Protein AF-A0A1B2HMD3-F1 (afdb_monomer_lite)

Foldseek 3Di:
DDADPQKDKDWDWFAPDPVCRVNDIDIKIKIKHAAPAAVQAPEAAEDDPADAPPFQNHVPPPCNVVSNHHTYMTIDDPDRDHTQRLVVVVVCCVVCVVVDDDDDRDPDDDPVDDPVVSVVVCVVVLVVLLLVLLCVVLVVCVPQVQHNHSVSVVVLLVVQQVVQVVADALLDGHNVRSVLQSSLQNDPQLSVVVSNSSSCRVVVNRDSVCSVVSSVCSNDVPDDRPDDDDDPPDDPDDDDDDDDDDDDDD

InterPro domains:
  IPR029058 Alpha/Beta hydrolase fold [G3DSA:3.40.50.1820] (64-227)
  IPR029058 Alpha/Beta hydrolase fold [SSF53474] (13-197)

Sequence (250 aa):
MTPSTGVECAAAVVPVDYSNPENGNLEIALSRRKATDPARRRGVLLTNPGGSGLSAVNWFTGQTDVLRVYDVIGVDPRGVGYSYGTQLGSVYGSMFPTRLDRSVLDSALDPLKTWHEQDVDVVDAIVENLRKWTEWTAARHGTYGLGTTPAAVRGELDAIAEKLKSGPHGGYADVTSFDHATGAARYRRSWAAFARHIASIKASTSDPAEAPAVVSALRRGDIEPTSPGPSTRSSASGTGRATSTPTTTT

Secondary structure (DSSP, 8-state):
-PPPTTEEEEEEEEES-TTSTTS-EEEEEEEEE--S-GGG--EEEEE---STT---TTTTTT-TTHHHHEEEEEE--SSSSS--HHHHHHHHHHH-TTS-S----SS---TTS-HHHHHHHHHHHHHHHHHHHHHHHHTTHHHH-S-SSHHHHHHHHHHHHHHHTTS-BTTBSSHHHHHHHHHHTTSGGGHHHHHHHHHHHHTT---TTTHHHHHHHHHHS------PPP--------------------

Structure (mmCIF, N/CA/C/O backbone):
data_AF-A0A1B2HMD3-F1
#
_entry.id   AF-A0A1B2HMD3-F1
#
loop_
_atom_site.group_PDB
_atom_site.id
_atom_site.type_symbol
_atom_site.label_atom_id
_atom_site.label_alt_id
_atom_site.label_comp_id
_atom_site.label_asym_id
_atom_site.label_entity_id
_atom_site.label_seq_id
_atom_site.pdbx_PDB_ins_code
_atom_site.Cartn_x
_atom_site.Cartn_y
_atom_site.Cartn_z
_atom_site.occupancy
_atom_site.B_iso_or_equiv
_atom_site.auth_seq_id
_atom_site.auth_comp_id
_atom_site.auth_asym_id
_atom_site.auth_atom_id
_atom_site.pdbx_PDB_model_num
ATOM 1 N N . MET A 1 1 ? 21.170 -8.003 2.044 1.00 46.56 1 MET A N 1
ATOM 2 C CA . MET A 1 1 ? 20.234 -9.093 1.684 1.00 46.56 1 MET A CA 1
ATOM 3 C C . MET A 1 1 ? 20.984 -10.082 0.809 1.00 46.56 1 MET A C 1
ATOM 5 O O . MET A 1 1 ? 21.610 -9.643 -0.145 1.00 46.56 1 MET A O 1
ATOM 9 N N . THR A 1 2 ? 20.963 -11.372 1.136 1.00 52.41 2 THR A N 1
ATOM 10 C CA . THR A 1 2 ? 21.560 -12.427 0.299 1.00 52.41 2 THR A CA 1
ATOM 11 C C . THR A 1 2 ? 20.604 -12.750 -0.859 1.00 52.41 2 THR A C 1
ATOM 13 O O . THR A 1 2 ? 19.395 -12.798 -0.615 1.00 52.41 2 THR A O 1
ATOM 16 N N . PRO A 1 3 ? 21.084 -12.936 -2.102 1.00 57.94 3 PRO A N 1
ATOM 17 C CA . PRO A 1 3 ? 20.222 -13.265 -3.236 1.00 57.94 3 PRO A CA 1
ATOM 18 C C . PRO A 1 3 ? 19.474 -14.583 -3.019 1.00 57.94 3 PRO A C 1
ATOM 20 O O . PRO A 1 3 ? 20.040 -15.547 -2.502 1.00 57.94 3 PRO A O 1
ATOM 23 N N . SER A 1 4 ? 18.211 -14.634 -3.444 1.00 67.06 4 SER A N 1
ATOM 24 C CA . SER A 1 4 ? 17.436 -15.881 -3.467 1.00 67.06 4 SER A CA 1
ATOM 25 C C . SER A 1 4 ? 18.024 -16.877 -4.481 1.00 67.06 4 SER A C 1
ATOM 27 O O . SER A 1 4 ? 18.623 -16.485 -5.482 1.00 67.06 4 SER A O 1
ATOM 29 N N . THR A 1 5 ? 17.828 -18.181 -4.268 1.00 72.88 5 THR A N 1
ATOM 30 C CA . THR A 1 5 ? 18.280 -19.224 -5.206 1.00 72.88 5 THR A CA 1
ATOM 31 C C . THR A 1 5 ? 17.734 -18.984 -6.619 1.00 72.88 5 THR A C 1
ATOM 33 O O . THR A 1 5 ? 16.538 -18.757 -6.803 1.00 72.88 5 THR A O 1
ATOM 36 N N . GLY A 1 6 ? 18.607 -19.054 -7.630 1.00 77.75 6 GLY A N 1
ATOM 37 C CA . GLY A 1 6 ? 18.236 -18.821 -9.032 1.00 77.75 6 GLY A CA 1
ATOM 38 C C . GLY A 1 6 ? 18.135 -17.344 -9.435 1.00 77.75 6 GLY A C 1
ATOM 39 O O . GLY A 1 6 ? 17.608 -17.051 -10.510 1.00 77.75 6 GLY A O 1
ATOM 40 N N . VAL A 1 7 ? 18.628 -16.428 -8.594 1.00 83.44 7 VAL A N 1
ATOM 41 C CA . VAL A 1 7 ? 18.772 -15.001 -8.901 1.00 83.44 7 VAL A CA 1
ATOM 42 C C . VAL A 1 7 ? 20.244 -14.677 -9.147 1.00 83.44 7 VAL A C 1
ATOM 44 O O . VAL A 1 7 ? 21.114 -15.019 -8.350 1.00 83.44 7 VAL A O 1
ATOM 47 N N . GLU A 1 8 ? 20.516 -14.006 -10.258 1.00 87.25 8 GLU A N 1
ATOM 48 C CA . GLU A 1 8 ? 21.825 -13.446 -10.585 1.00 87.25 8 GLU A CA 1
ATOM 49 C C . GLU A 1 8 ? 21.851 -11.981 -10.146 1.00 87.25 8 GLU A C 1
ATOM 51 O O . GLU A 1 8 ? 20.914 -11.244 -10.437 1.00 87.25 8 GLU A O 1
ATOM 56 N N . CYS A 1 9 ? 22.909 -11.538 -9.470 1.00 82.44 9 CYS A N 1
ATOM 57 C CA . CYS A 1 9 ? 23.033 -10.151 -9.020 1.00 82.44 9 CYS A CA 1
ATOM 58 C C . CYS A 1 9 ? 24.202 -9.448 -9.703 1.00 82.44 9 CYS A C 1
ATOM 60 O O . CYS A 1 9 ? 25.210 -10.071 -10.033 1.00 82.44 9 CYS A O 1
ATOM 62 N N . ALA A 1 10 ? 24.056 -8.142 -9.897 1.00 82.94 10 ALA A N 1
ATOM 63 C CA . ALA A 1 10 ? 25.080 -7.262 -10.440 1.00 82.94 10 ALA A CA 1
ATOM 64 C C . ALA A 1 10 ? 24.948 -5.862 -9.826 1.00 82.94 10 ALA A C 1
ATOM 66 O O . ALA A 1 10 ? 23.945 -5.548 -9.184 1.00 82.94 10 ALA A O 1
ATOM 67 N N . ALA A 1 11 ? 25.946 -5.015 -10.057 1.00 77.75 11 ALA A N 1
ATOM 68 C CA . ALA A 1 11 ? 25.891 -3.597 -9.736 1.00 77.75 11 ALA A CA 1
ATOM 69 C C . ALA A 1 11 ? 26.209 -2.770 -10.987 1.00 77.75 11 ALA A C 1
ATOM 71 O O . ALA A 1 11 ? 27.057 -3.158 -11.793 1.00 77.75 11 ALA A O 1
ATOM 72 N N . ALA A 1 12 ? 25.527 -1.638 -11.149 1.00 80.75 12 ALA A N 1
ATOM 73 C CA . ALA A 1 12 ? 25.871 -0.624 -12.138 1.00 80.75 12 ALA A CA 1
ATOM 74 C C . ALA A 1 12 ? 26.479 0.586 -11.429 1.00 80.75 12 ALA A C 1
ATOM 76 O O . ALA A 1 12 ? 25.839 1.190 -10.570 1.00 80.75 12 ALA A O 1
ATOM 77 N N . VAL A 1 13 ? 27.704 0.943 -11.809 1.00 82.06 13 VAL A N 1
ATOM 78 C CA . VAL A 1 13 ? 28.381 2.144 -11.315 1.00 82.06 13 VAL A CA 1
ATOM 79 C C . VAL A 1 13 ? 27.890 3.341 -12.121 1.00 82.06 13 VAL A C 1
ATOM 81 O O . VAL A 1 13 ? 27.957 3.339 -13.350 1.00 82.06 13 VAL A O 1
ATOM 84 N N . VAL A 1 14 ? 27.378 4.356 -11.432 1.00 83.19 14 VAL A N 1
ATOM 85 C CA . VAL A 1 14 ? 26.834 5.573 -12.043 1.00 83.19 14 VAL A CA 1
ATOM 86 C C . VAL A 1 14 ? 27.308 6.811 -11.276 1.00 83.19 14 VAL A C 1
ATOM 88 O O . VAL A 1 14 ? 27.470 6.735 -10.057 1.00 83.19 14 VAL A O 1
ATOM 91 N N . PRO A 1 15 ? 27.491 7.965 -11.940 1.00 85.88 15 PRO A N 1
ATOM 92 C CA . PRO A 1 15 ? 27.943 9.180 -11.267 1.00 85.88 15 PRO A CA 1
ATOM 93 C C . PRO A 1 15 ? 26.884 9.690 -10.292 1.00 85.88 15 PRO A C 1
ATOM 95 O O . PRO A 1 15 ? 25.687 9.643 -10.595 1.00 85.88 15 PRO A O 1
ATOM 98 N N . VAL A 1 16 ? 27.304 10.212 -9.139 1.00 79.44 16 VAL A N 1
ATOM 99 C CA . VAL A 1 16 ? 26.397 10.839 -8.158 1.00 79.44 16 VAL A CA 1
ATOM 100 C C . VAL A 1 16 ? 25.680 12.035 -8.785 1.00 79.44 16 VAL A C 1
ATOM 102 O O . VAL A 1 16 ? 24.470 12.185 -8.614 1.00 79.44 16 VAL A O 1
ATOM 105 N N . ASP A 1 17 ? 26.404 12.815 -9.584 1.00 82.81 17 ASP A N 1
ATOM 106 C CA . ASP A 1 17 ? 25.903 13.966 -10.323 1.00 82.81 17 ASP A CA 1
ATOM 107 C C . ASP A 1 17 ? 26.212 13.797 -11.816 1.00 82.81 17 ASP A C 1
ATOM 109 O O . ASP A 1 17 ? 27.367 13.802 -12.231 1.00 82.81 17 ASP A O 1
ATOM 113 N N . TYR A 1 18 ? 25.177 13.643 -12.646 1.00 86.44 18 TYR A N 1
ATOM 114 C CA . TYR A 1 18 ? 25.362 13.506 -14.095 1.00 86.44 18 TYR A CA 1
ATOM 115 C C . TYR A 1 18 ? 25.844 14.801 -14.770 1.00 86.44 18 TYR A C 1
ATOM 117 O O . TYR A 1 18 ? 26.373 14.730 -15.877 1.00 86.44 18 TYR A O 1
ATOM 125 N N . SER A 1 19 ? 25.675 15.964 -14.132 1.00 93.44 19 SER A N 1
ATOM 126 C CA . SER A 1 19 ? 26.205 17.245 -14.618 1.00 93.44 19 SER A CA 1
ATOM 127 C C . SER A 1 19 ? 27.674 17.466 -14.240 1.00 93.44 19 SER A C 1
ATOM 129 O O . SER A 1 19 ? 28.363 18.243 -14.899 1.00 93.44 19 SER A O 1
ATOM 131 N N . ASN A 1 20 ? 28.169 16.738 -13.233 1.00 91.06 20 ASN A N 1
ATOM 132 C CA . ASN A 1 20 ? 29.565 16.728 -12.807 1.00 91.06 20 ASN A CA 1
ATOM 133 C C . ASN A 1 20 ? 30.020 15.289 -12.477 1.00 91.06 20 ASN A C 1
ATOM 135 O O . ASN A 1 20 ? 30.132 14.925 -11.303 1.00 91.06 20 ASN A O 1
ATOM 139 N N . PRO A 1 21 ? 30.266 14.447 -13.498 1.00 91.00 21 PRO A N 1
ATOM 140 C CA . PRO A 1 21 ? 30.460 13.006 -13.319 1.00 91.00 21 PRO A CA 1
ATOM 141 C C . PRO A 1 21 ? 31.740 12.631 -12.565 1.00 91.00 21 PRO A C 1
ATOM 143 O O . PRO A 1 21 ? 31.833 11.528 -12.036 1.00 91.00 21 PRO A O 1
ATOM 146 N N . GLU A 1 22 ? 32.704 13.548 -12.477 1.00 93.19 22 GLU A N 1
ATOM 147 C CA . GLU A 1 22 ? 33.930 13.366 -11.694 1.00 93.19 22 GLU A CA 1
ATOM 148 C C . GLU A 1 22 ? 33.676 13.491 -10.180 1.00 93.19 22 GLU A C 1
ATOM 150 O O . GLU A 1 22 ? 34.505 13.083 -9.367 1.00 93.19 22 GLU A O 1
ATOM 155 N N . ASN A 1 23 ? 32.515 14.019 -9.771 1.00 91.12 23 ASN A N 1
ATOM 156 C CA . ASN A 1 23 ? 32.136 14.224 -8.372 1.00 91.12 23 ASN A CA 1
ATOM 157 C C . ASN A 1 23 ? 31.607 12.941 -7.698 1.00 91.12 23 ASN A C 1
ATOM 159 O O . ASN A 1 23 ? 30.585 12.940 -7.008 1.00 91.12 23 ASN A O 1
ATOM 163 N N . GLY A 1 24 ? 32.317 11.835 -7.911 1.00 83.94 24 GLY A N 1
ATOM 164 C CA . GLY A 1 24 ? 32.064 10.550 -7.272 1.00 83.94 24 GLY A CA 1
ATOM 165 C C . GLY A 1 24 ? 31.008 9.678 -7.953 1.00 83.94 24 GLY A C 1
ATOM 166 O O . GLY A 1 24 ? 30.186 10.115 -8.758 1.00 83.94 24 GLY A O 1
ATOM 167 N N . ASN A 1 25 ? 31.028 8.400 -7.573 1.00 81.06 25 ASN A N 1
ATOM 168 C CA . ASN A 1 25 ? 30.156 7.359 -8.104 1.00 81.06 25 ASN A CA 1
ATOM 169 C C . ASN A 1 25 ? 29.327 6.706 -6.996 1.00 81.06 25 ASN A C 1
ATOM 171 O O . ASN A 1 25 ? 29.723 6.685 -5.831 1.00 81.06 25 ASN A O 1
ATOM 175 N N . LEU A 1 26 ? 28.200 6.121 -7.387 1.00 75.31 26 LEU A N 1
ATOM 176 C CA . LEU A 1 26 ? 27.403 5.220 -6.563 1.00 75.31 26 LEU A CA 1
ATOM 177 C C . LEU A 1 26 ? 27.086 3.937 -7.331 1.00 75.31 26 LEU A C 1
ATOM 179 O O . LEU A 1 26 ? 27.015 3.931 -8.562 1.00 75.31 26 LEU A O 1
ATOM 183 N N . GLU A 1 27 ? 26.879 2.853 -6.591 1.00 73.06 27 GLU A N 1
ATOM 184 C CA . GLU A 1 27 ? 26.469 1.566 -7.143 1.00 73.06 27 GLU A CA 1
ATOM 185 C C . GLU A 1 27 ? 24.954 1.394 -7.046 1.00 73.06 27 GLU A C 1
ATOM 187 O O . GLU A 1 27 ? 24.351 1.565 -5.987 1.00 73.06 27 GLU A O 1
ATOM 192 N N . ILE A 1 28 ? 24.341 1.024 -8.166 1.00 73.25 28 ILE A N 1
ATOM 193 C CA . ILE A 1 28 ? 22.939 0.627 -8.246 1.00 73.25 28 ILE A CA 1
ATOM 194 C C . ILE A 1 28 ? 22.868 -0.892 -8.292 1.00 73.25 28 ILE A C 1
ATOM 196 O O . ILE A 1 28 ? 23.374 -1.511 -9.231 1.00 73.25 28 ILE A O 1
ATOM 200 N N . ALA A 1 29 ? 22.224 -1.489 -7.291 1.00 75.75 29 ALA A N 1
ATOM 201 C CA . ALA A 1 29 ? 22.028 -2.928 -7.232 1.00 75.75 29 ALA A CA 1
ATOM 202 C C . ALA A 1 29 ? 20.994 -3.387 -8.269 1.00 75.75 29 ALA A C 1
ATOM 204 O O . ALA A 1 29 ? 19.904 -2.822 -8.403 1.00 75.75 29 ALA A O 1
ATOM 205 N N . LEU A 1 30 ? 21.349 -4.452 -8.983 1.00 78.31 30 LEU A N 1
ATOM 206 C CA . LEU A 1 30 ? 20.521 -5.129 -9.967 1.00 78.31 30 LEU A CA 1
ATOM 207 C C . LEU A 1 30 ? 20.412 -6.605 -9.612 1.00 78.31 30 LEU A C 1
ATOM 209 O O . LEU A 1 30 ? 21.367 -7.245 -9.168 1.00 78.31 30 LEU A O 1
ATOM 213 N N . SER A 1 31 ? 19.250 -7.163 -9.898 1.00 84.38 31 SER A N 1
ATOM 214 C CA . SER A 1 31 ? 18.993 -8.593 -9.804 1.00 84.38 31 SER A CA 1
ATOM 215 C C . SER A 1 31 ? 18.313 -9.070 -11.073 1.00 84.38 31 SER A C 1
ATOM 217 O O . SER A 1 31 ? 17.524 -8.339 -11.667 1.00 84.38 31 SER A O 1
ATOM 219 N N . ARG A 1 32 ? 18.601 -10.298 -11.488 1.00 87.69 32 ARG A N 1
ATOM 220 C CA . ARG A 1 32 ? 17.973 -10.961 -12.621 1.00 87.69 32 ARG A CA 1
ATOM 221 C C . ARG A 1 32 ? 17.482 -12.328 -12.209 1.00 87.69 32 ARG A C 1
ATOM 223 O O . ARG A 1 32 ? 18.258 -13.165 -11.753 1.00 87.69 32 ARG A O 1
ATOM 230 N N . ARG A 1 33 ? 16.218 -12.598 -12.506 1.00 89.06 33 ARG A N 1
ATOM 231 C CA . ARG A 1 33 ? 15.692 -13.956 -12.570 1.00 89.06 33 ARG A CA 1
ATOM 232 C C . ARG A 1 33 ? 15.401 -14.297 -14.023 1.00 89.06 33 ARG A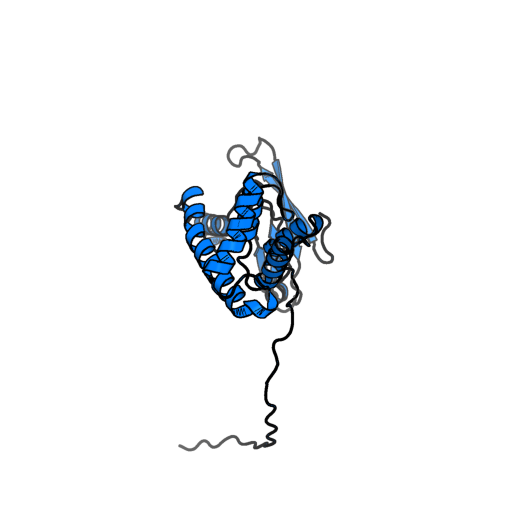 C 1
ATOM 234 O O . ARG A 1 33 ? 14.616 -13.615 -14.676 1.00 89.06 33 ARG A O 1
ATOM 241 N N . LYS A 1 34 ? 16.075 -15.325 -14.536 1.00 90.88 34 LYS A N 1
ATOM 242 C CA . LYS A 1 34 ? 15.905 -15.779 -15.922 1.00 90.88 34 LYS A CA 1
ATOM 243 C C . LYS A 1 34 ? 14.502 -16.334 -16.157 1.00 90.88 34 LYS A C 1
ATOM 245 O O . LYS A 1 34 ? 13.902 -16.900 -15.239 1.00 90.88 34 LYS A O 1
ATOM 250 N N . ALA A 1 35 ? 14.034 -16.212 -17.397 1.00 92.12 35 ALA A N 1
ATOM 251 C CA . ALA A 1 35 ? 12.795 -16.831 -17.838 1.00 92.12 35 ALA A CA 1
ATOM 252 C C . ALA A 1 35 ? 12.816 -18.345 -17.560 1.00 92.12 35 ALA A C 1
ATOM 254 O O . ALA A 1 35 ? 13.806 -19.021 -17.852 1.00 92.12 35 ALA A O 1
ATOM 255 N N . THR A 1 36 ? 11.726 -18.889 -17.018 1.00 91.31 36 THR A N 1
ATOM 256 C CA . THR A 1 36 ? 11.630 -20.327 -16.718 1.00 91.31 36 THR A CA 1
ATOM 257 C C . THR A 1 36 ? 11.360 -21.179 -17.959 1.00 91.31 36 THR A C 1
ATOM 259 O O . THR A 1 36 ? 11.609 -22.381 -17.924 1.00 91.31 36 THR A O 1
ATOM 262 N N . ASP A 1 37 ? 10.921 -20.570 -19.066 1.00 92.94 37 ASP A N 1
ATOM 263 C CA . ASP A 1 37 ? 10.801 -21.197 -20.384 1.00 92.94 37 ASP A CA 1
ATOM 264 C C . ASP A 1 37 ? 11.611 -20.408 -21.436 1.00 92.94 37 ASP A C 1
ATOM 266 O O . ASP A 1 37 ? 11.074 -19.539 -22.137 1.00 92.94 37 ASP A O 1
ATOM 270 N N . PRO A 1 38 ? 12.924 -20.691 -21.563 1.00 90.75 38 PRO A N 1
ATOM 271 C CA . PRO A 1 38 ? 13.805 -19.979 -22.485 1.00 90.75 38 PRO A CA 1
ATOM 272 C C . PRO A 1 38 ? 13.385 -20.092 -23.955 1.00 90.75 38 PRO A C 1
ATOM 274 O O . PRO A 1 38 ? 13.645 -19.175 -24.731 1.00 90.75 38 PRO A O 1
ATOM 277 N N . ALA A 1 39 ? 12.710 -21.182 -24.340 1.00 95.44 39 ALA A N 1
ATOM 278 C CA . ALA A 1 39 ? 12.256 -21.397 -25.713 1.00 95.44 39 ALA A CA 1
ATOM 279 C C . ALA A 1 39 ? 11.147 -20.415 -26.122 1.00 95.44 39 ALA A C 1
ATOM 281 O O . ALA A 1 39 ? 10.988 -20.113 -27.303 1.00 95.44 39 ALA A O 1
ATOM 282 N N . ARG A 1 40 ? 10.398 -19.879 -25.150 1.00 95.00 40 ARG A N 1
ATOM 283 C CA . ARG A 1 40 ? 9.371 -18.848 -25.364 1.00 95.00 40 ARG A CA 1
ATOM 284 C C . ARG A 1 40 ? 9.793 -17.469 -24.866 1.00 95.00 40 ARG A C 1
ATOM 286 O O . ARG A 1 40 ? 8.936 -16.598 -24.696 1.00 95.00 40 ARG A O 1
ATOM 293 N N . ARG A 1 41 ? 11.090 -17.257 -24.621 1.00 94.88 41 ARG A N 1
ATOM 294 C CA . ARG A 1 41 ? 11.603 -15.999 -24.079 1.00 94.88 41 ARG A CA 1
ATOM 295 C C . ARG A 1 41 ? 11.297 -14.832 -25.018 1.00 94.88 41 ARG A C 1
ATOM 297 O O . ARG A 1 41 ? 11.712 -14.813 -26.172 1.00 94.88 41 ARG A O 1
ATOM 304 N N . ARG A 1 42 ? 10.611 -13.826 -24.482 1.00 92.00 42 ARG A N 1
ATOM 305 C CA . ARG A 1 42 ? 10.204 -12.593 -25.165 1.00 92.00 42 ARG A CA 1
ATOM 306 C C . ARG A 1 42 ? 11.159 -11.430 -24.930 1.00 92.00 42 ARG A C 1
ATOM 308 O O . ARG A 1 42 ? 11.132 -10.478 -25.697 1.00 92.00 42 ARG A O 1
ATOM 315 N N . GLY A 1 43 ? 12.001 -11.492 -23.899 1.00 91.56 43 GLY A N 1
ATOM 316 C CA . GLY A 1 43 ? 12.993 -10.453 -23.632 1.00 91.56 43 GLY A CA 1
ATOM 317 C C . GLY A 1 43 ? 13.235 -10.223 -22.149 1.00 91.56 43 GLY A C 1
ATOM 318 O O . GLY A 1 43 ? 13.127 -11.145 -21.342 1.00 91.56 43 GLY A O 1
ATOM 319 N N . VAL A 1 44 ? 13.573 -8.980 -21.819 1.00 91.50 44 VAL A N 1
ATOM 320 C CA . VAL A 1 44 ? 13.827 -8.508 -20.456 1.00 91.50 44 VAL A CA 1
ATOM 321 C C . VAL A 1 44 ? 12.652 -7.650 -19.998 1.00 91.50 44 VAL A C 1
ATOM 323 O O . VAL A 1 44 ? 12.202 -6.790 -20.750 1.00 91.50 44 VAL A O 1
ATOM 326 N N . LEU A 1 45 ? 12.182 -7.859 -18.769 1.00 87.56 45 LEU A N 1
ATOM 327 C CA . LEU A 1 45 ? 11.227 -6.980 -18.103 1.00 87.56 45 LEU A CA 1
ATOM 328 C C . LEU A 1 45 ? 11.894 -6.333 -16.891 1.00 87.56 45 LEU A C 1
ATOM 330 O O . LEU A 1 45 ? 12.242 -7.019 -15.934 1.00 87.56 45 LEU A O 1
ATOM 334 N N . LEU A 1 46 ? 12.039 -5.011 -16.918 1.00 84.75 46 LEU A N 1
ATOM 335 C CA . LEU A 1 46 ? 12.470 -4.245 -15.754 1.00 84.75 46 LEU A CA 1
ATOM 336 C C . LEU A 1 46 ? 11.268 -3.986 -14.848 1.00 84.75 46 LEU A C 1
ATOM 338 O O . LEU A 1 46 ? 10.223 -3.532 -15.309 1.00 84.75 46 LEU A O 1
ATOM 342 N N . THR A 1 47 ? 11.425 -4.272 -13.560 1.00 78.56 47 THR A N 1
ATOM 343 C CA . THR A 1 47 ? 10.385 -4.083 -12.550 1.00 78.56 47 THR A CA 1
ATOM 344 C C . THR A 1 47 ? 10.873 -3.165 -11.441 1.00 78.56 47 THR A C 1
ATOM 346 O O . THR A 1 47 ? 12.035 -3.205 -11.031 1.00 78.56 47 THR A O 1
ATOM 349 N N . ASN A 1 48 ? 9.958 -2.335 -10.954 1.00 74.88 48 ASN A N 1
ATOM 350 C CA . ASN A 1 48 ? 10.151 -1.514 -9.775 1.00 74.88 48 ASN A CA 1
ATOM 351 C C . ASN A 1 48 ? 8.869 -1.5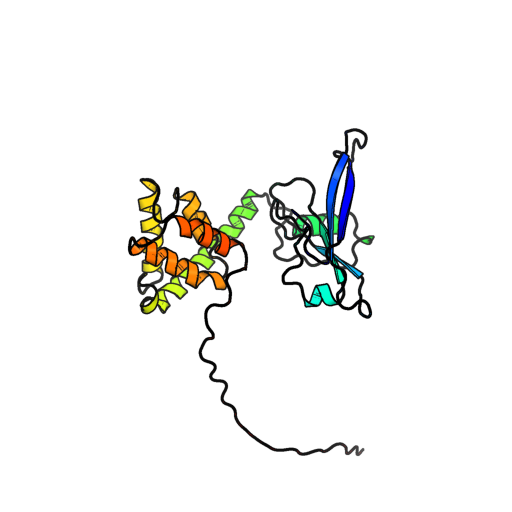96 -8.927 1.00 74.88 48 ASN A C 1
ATOM 353 O O . ASN A 1 48 ? 7.794 -1.317 -9.457 1.00 74.88 48 ASN A O 1
ATOM 357 N N . PRO A 1 49 ? 8.950 -1.995 -7.646 1.00 66.62 49 PRO A N 1
ATOM 358 C CA . PRO A 1 49 ? 7.773 -2.171 -6.793 1.00 66.62 49 PRO A CA 1
ATOM 359 C C . PRO A 1 49 ? 7.122 -0.853 -6.340 1.00 66.62 49 PRO A C 1
ATOM 361 O O . PRO A 1 49 ? 6.092 -0.888 -5.669 1.00 66.62 49 PRO A O 1
ATOM 364 N N . GLY A 1 50 ? 7.712 0.302 -6.667 1.00 63.03 50 GLY A N 1
ATOM 365 C CA . GLY A 1 50 ? 7.375 1.572 -6.031 1.00 63.03 50 GLY A CA 1
ATOM 366 C C . GLY A 1 50 ? 7.707 1.567 -4.535 1.00 63.03 50 GLY A C 1
ATOM 367 O O . GLY A 1 50 ? 8.370 0.659 -4.035 1.00 63.03 50 GLY A O 1
ATOM 368 N N . GLY A 1 51 ? 7.245 2.593 -3.815 1.00 56.62 51 GLY A N 1
ATOM 369 C CA . GLY A 1 51 ? 7.577 2.794 -2.406 1.00 56.62 51 GLY A CA 1
ATOM 370 C C . GLY A 1 51 ? 9.050 3.162 -2.201 1.00 56.62 51 GLY A C 1
ATOM 371 O O . GLY A 1 51 ? 9.950 2.721 -2.913 1.00 56.62 51 GLY A O 1
ATOM 372 N N . SER A 1 52 ? 9.341 3.984 -1.198 1.00 54.56 52 SER A N 1
ATOM 373 C CA . SER A 1 52 ? 10.730 4.301 -0.874 1.00 54.56 52 SER A CA 1
ATOM 374 C C . SER A 1 52 ? 11.406 3.183 -0.106 1.00 54.56 52 SER A C 1
ATOM 376 O O . SER A 1 52 ? 10.957 2.814 0.977 1.00 54.56 52 SER A O 1
ATOM 378 N N . GLY A 1 53 ? 12.510 2.677 -0.644 1.00 53.53 53 GLY A N 1
ATOM 379 C CA . GLY A 1 53 ? 13.337 1.683 0.038 1.00 53.53 53 GLY A CA 1
ATOM 380 C C . GLY A 1 53 ? 12.819 0.255 -0.023 1.00 53.53 53 GLY A C 1
ATOM 381 O O . GLY A 1 53 ? 13.398 -0.619 0.623 1.00 53.53 53 GLY A O 1
ATOM 382 N N . LEU A 1 54 ? 11.785 -0.015 -0.826 1.00 59.59 54 LEU A N 1
ATOM 383 C CA . LEU A 1 54 ? 11.511 -1.386 -1.230 1.00 59.59 54 LEU A CA 1
ATOM 384 C C . LEU A 1 54 ? 12.582 -1.810 -2.231 1.00 59.59 54 LEU A C 1
ATOM 386 O O . LEU A 1 54 ? 12.642 -1.309 -3.352 1.00 59.59 54 LEU A O 1
ATOM 390 N N . SER A 1 55 ? 13.440 -2.728 -1.795 1.00 63.12 55 SER A N 1
ATOM 391 C CA . SER A 1 55 ? 14.417 -3.343 -2.680 1.00 63.12 55 SER A CA 1
ATOM 392 C C . SER A 1 55 ? 13.700 -4.251 -3.675 1.00 63.12 55 SER A C 1
ATOM 394 O O . SER A 1 55 ? 12.940 -5.149 -3.299 1.00 63.12 55 SER A O 1
ATOM 396 N N . ALA A 1 56 ? 13.969 -4.030 -4.953 1.00 68.81 56 ALA A N 1
ATOM 397 C CA . ALA A 1 56 ? 13.514 -4.866 -6.044 1.00 68.81 56 ALA A CA 1
ATOM 398 C C . ALA A 1 56 ? 14.391 -6.120 -6.215 1.00 68.81 56 ALA A C 1
ATOM 400 O O . ALA A 1 56 ? 14.020 -7.008 -6.977 1.00 68.81 56 ALA A O 1
ATOM 401 N N . VAL A 1 57 ? 15.517 -6.237 -5.490 1.00 61.19 57 VAL A N 1
ATOM 402 C CA . VAL A 1 57 ? 16.523 -7.313 -5.652 1.00 61.19 57 VAL A CA 1
ATOM 403 C C . VAL A 1 57 ? 15.952 -8.728 -5.467 1.00 61.19 57 VAL A C 1
ATOM 405 O O . VAL A 1 57 ? 16.505 -9.699 -5.976 1.00 61.19 57 VAL A O 1
ATOM 408 N N . ASN A 1 58 ? 14.826 -8.860 -4.761 1.00 68.00 58 ASN A N 1
ATOM 409 C CA . ASN A 1 58 ? 14.092 -10.121 -4.611 1.00 68.00 58 ASN A CA 1
ATOM 410 C C . ASN A 1 58 ? 12.621 -10.020 -5.064 1.00 68.00 58 ASN A C 1
ATOM 412 O O . ASN A 1 58 ? 11.821 -10.906 -4.757 1.00 68.00 58 ASN A O 1
ATOM 416 N N . TRP A 1 59 ? 12.244 -8.966 -5.796 1.00 67.88 59 TRP A N 1
ATOM 417 C CA . TRP A 1 59 ? 10.863 -8.700 -6.213 1.00 67.88 59 TRP A CA 1
ATOM 418 C C . TRP A 1 59 ? 10.449 -9.538 -7.435 1.00 67.88 59 TRP A C 1
ATOM 420 O O . TRP A 1 59 ? 10.125 -9.042 -8.510 1.00 67.88 59 TRP A O 1
ATOM 430 N N . PHE A 1 60 ? 10.472 -10.856 -7.255 1.00 68.69 60 PHE A N 1
ATOM 431 C CA . PHE A 1 60 ? 10.088 -11.850 -8.262 1.00 68.69 60 PHE A CA 1
ATOM 432 C C . PHE A 1 60 ? 8.850 -12.655 -7.843 1.00 68.69 60 PHE A C 1
ATOM 434 O O . PHE A 1 60 ? 8.373 -13.513 -8.588 1.00 68.69 60 PHE A O 1
ATOM 441 N N . THR A 1 61 ? 8.351 -12.442 -6.626 1.00 58.97 61 THR A N 1
ATOM 442 C CA . THR A 1 61 ? 7.218 -13.173 -6.054 1.00 58.97 61 THR A CA 1
ATOM 443 C C . THR A 1 61 ? 5.906 -12.760 -6.731 1.00 58.97 61 THR A C 1
ATOM 445 O O . THR A 1 61 ? 5.689 -11.597 -7.054 1.00 58.97 61 THR A O 1
ATOM 448 N N . GLY A 1 62 ? 5.034 -13.734 -7.016 1.00 59.00 62 GLY A N 1
ATOM 449 C CA . GLY A 1 62 ? 3.725 -13.503 -7.651 1.00 59.00 62 GLY A CA 1
ATOM 450 C C . GLY A 1 62 ? 3.732 -13.323 -9.178 1.00 59.00 62 GLY A C 1
ATOM 451 O O . GLY A 1 62 ? 2.673 -13.366 -9.792 1.00 59.00 62 GLY A O 1
ATOM 452 N N . GLN A 1 63 ? 4.898 -13.201 -9.820 1.00 62.88 63 GLN A N 1
ATOM 453 C CA . GLN A 1 63 ? 5.024 -12.958 -11.265 1.00 62.88 63 GLN A CA 1
ATOM 454 C C . GLN A 1 63 ? 5.189 -14.249 -12.092 1.00 62.88 63 GLN A C 1
ATOM 456 O O . GLN A 1 63 ? 6.010 -14.306 -13.002 1.00 62.88 63 GLN A O 1
ATOM 461 N N . THR A 1 64 ? 4.462 -15.322 -11.780 1.00 69.69 64 THR A N 1
ATOM 462 C CA . THR A 1 64 ? 4.735 -16.665 -12.338 1.00 69.69 64 THR A CA 1
ATOM 463 C C . THR A 1 64 ? 4.598 -16.744 -13.862 1.00 69.69 64 THR A C 1
ATOM 465 O O . THR A 1 64 ? 5.462 -17.316 -14.525 1.00 69.69 64 THR A O 1
ATOM 468 N N . ASP A 1 65 ? 3.560 -16.137 -14.439 1.00 80.44 65 ASP A N 1
ATOM 469 C CA . ASP A 1 65 ? 3.358 -16.125 -15.894 1.00 80.44 65 ASP A CA 1
ATOM 470 C C . ASP A 1 65 ? 4.329 -15.191 -16.626 1.00 80.44 65 ASP A C 1
ATOM 472 O O . ASP A 1 65 ? 4.747 -15.485 -17.747 1.00 80.44 65 ASP A O 1
ATOM 476 N N . VAL A 1 66 ? 4.714 -14.085 -15.988 1.00 83.19 66 VAL A N 1
ATOM 477 C CA . VAL A 1 66 ? 5.684 -13.121 -16.521 1.00 83.19 66 VAL A CA 1
ATOM 478 C C . VAL A 1 66 ? 7.085 -13.732 -16.521 1.00 83.19 66 VAL A C 1
ATOM 480 O O . VAL A 1 66 ? 7.738 -13.764 -17.563 1.00 83.19 66 VAL A O 1
ATOM 483 N N . LEU A 1 67 ? 7.497 -14.324 -15.396 1.00 86.81 67 LEU A N 1
ATOM 484 C CA . LEU A 1 67 ? 8.746 -15.076 -15.251 1.00 86.81 67 LEU A CA 1
ATOM 485 C C . LEU A 1 67 ? 8.830 -16.280 -16.185 1.00 86.81 67 LEU A C 1
ATOM 487 O O . LEU A 1 67 ? 9.916 -16.804 -16.397 1.00 86.81 67 LEU A O 1
ATOM 491 N N . ARG A 1 68 ? 7.715 -16.745 -16.757 1.00 88.88 68 ARG A N 1
ATOM 492 C CA . ARG A 1 68 ? 7.752 -17.819 -17.750 1.00 88.88 68 ARG A CA 1
ATOM 493 C C . ARG A 1 68 ? 8.450 -17.389 -19.031 1.00 88.88 68 ARG A C 1
ATOM 495 O O . ARG A 1 68 ? 9.175 -18.185 -19.608 1.00 88.88 68 ARG A O 1
ATOM 502 N N . VAL A 1 69 ? 8.234 -16.152 -19.474 1.00 92.12 69 VAL A N 1
ATOM 503 C CA . VAL A 1 69 ? 8.663 -15.690 -20.804 1.00 92.12 69 VAL A CA 1
ATOM 504 C C . VAL A 1 69 ? 9.571 -14.461 -20.772 1.00 92.12 69 VAL A C 1
ATOM 506 O O . VAL A 1 69 ? 10.131 -14.113 -21.806 1.00 92.12 69 VAL A O 1
ATOM 509 N N . TYR A 1 70 ? 9.764 -13.813 -19.628 1.00 91.31 70 TYR A N 1
ATOM 510 C CA . TYR A 1 70 ? 10.695 -12.695 -19.482 1.00 91.31 70 TYR A CA 1
ATOM 511 C C . TYR A 1 70 ? 11.808 -13.030 -18.497 1.00 91.31 70 TYR A C 1
ATOM 513 O O . TYR A 1 70 ? 11.566 -13.647 -17.460 1.00 91.31 70 TYR A O 1
ATOM 521 N N . ASP A 1 71 ? 13.017 -12.557 -18.797 1.00 91.19 71 ASP A N 1
ATOM 522 C CA . ASP A 1 71 ? 14.010 -12.342 -17.750 1.00 91.19 71 ASP A CA 1
ATOM 523 C C . ASP A 1 71 ? 13.565 -11.116 -16.956 1.00 91.19 71 ASP A C 1
ATOM 525 O O . ASP A 1 71 ? 13.515 -10.011 -17.498 1.00 91.19 71 ASP A O 1
ATOM 529 N N . VAL A 1 72 ? 13.221 -11.299 -15.689 1.00 88.38 72 VAL A N 1
ATOM 530 C CA . VAL A 1 72 ? 12.772 -10.196 -14.840 1.00 88.38 72 VAL A CA 1
ATOM 531 C C . VAL A 1 72 ? 13.984 -9.583 -14.157 1.00 88.38 72 VAL A C 1
ATOM 533 O O . VAL A 1 72 ? 14.795 -10.297 -13.564 1.00 88.38 72 VAL A O 1
ATOM 536 N N . ILE A 1 73 ? 14.103 -8.262 -14.256 1.00 85.75 73 ILE A N 1
ATOM 537 C CA . ILE A 1 73 ? 15.142 -7.462 -13.616 1.00 85.75 73 ILE A CA 1
ATOM 538 C C . ILE A 1 73 ? 14.509 -6.635 -12.507 1.00 85.75 73 ILE A C 1
ATOM 540 O O . ILE A 1 73 ? 13.594 -5.851 -12.762 1.00 85.75 73 ILE A O 1
ATOM 544 N N . GLY A 1 74 ? 15.011 -6.792 -11.288 1.00 79.19 74 GLY A N 1
ATOM 545 C CA . GLY A 1 74 ? 14.735 -5.875 -10.188 1.00 79.19 74 GLY A CA 1
ATOM 546 C C . GLY A 1 74 ? 15.858 -4.849 -10.083 1.00 79.19 74 GLY A C 1
ATOM 547 O O . GLY A 1 74 ? 17.027 -5.240 -10.041 1.00 79.19 74 GLY A O 1
ATOM 548 N N . VAL A 1 75 ? 15.510 -3.562 -10.050 1.00 74.38 75 VAL A N 1
ATOM 549 C CA . VAL A 1 75 ? 16.460 -2.449 -9.884 1.00 74.38 75 VAL A CA 1
ATOM 550 C C . VAL A 1 75 ? 16.115 -1.661 -8.631 1.00 74.38 75 VAL A C 1
ATOM 552 O O . VAL A 1 75 ? 14.966 -1.242 -8.478 1.00 74.38 75 VAL A O 1
ATOM 555 N N . ASP A 1 76 ? 17.111 -1.415 -7.782 1.00 67.75 76 ASP A N 1
ATOM 556 C CA . ASP A 1 76 ? 16.983 -0.514 -6.635 1.00 67.75 76 ASP A CA 1
ATOM 557 C C . ASP A 1 76 ? 17.278 0.923 -7.104 1.00 67.75 76 ASP A C 1
ATOM 559 O O . ASP A 1 76 ? 18.438 1.249 -7.361 1.00 67.75 76 ASP A O 1
ATOM 563 N N . PRO A 1 77 ? 16.268 1.793 -7.298 1.00 60.59 77 PRO A N 1
ATOM 564 C CA . PRO A 1 77 ? 16.505 3.128 -7.836 1.00 60.59 77 PRO A CA 1
ATOM 565 C C . PRO A 1 77 ? 17.321 3.998 -6.865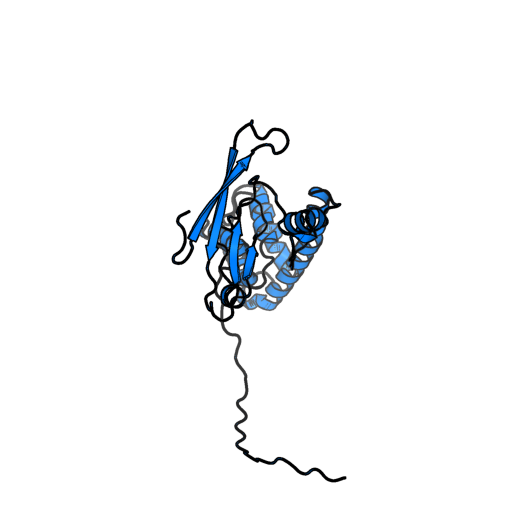 1.00 60.59 77 PRO A C 1
ATOM 567 O O . PRO A 1 77 ? 17.297 3.811 -5.647 1.00 60.59 77 PRO A O 1
ATOM 570 N N . ARG A 1 78 ? 18.034 4.986 -7.422 1.00 55.59 78 ARG A N 1
ATOM 571 C CA . ARG A 1 78 ? 18.800 5.989 -6.662 1.00 55.59 78 ARG A CA 1
ATOM 572 C C . ARG A 1 78 ? 17.878 6.778 -5.722 1.00 55.59 78 ARG A C 1
ATOM 574 O O . ARG A 1 78 ? 16.796 7.175 -6.137 1.00 55.59 78 ARG A O 1
ATOM 581 N N . GLY A 1 79 ? 18.357 7.091 -4.514 1.00 46.19 79 GLY A N 1
ATOM 582 C CA . GLY A 1 79 ? 17.647 7.965 -3.572 1.00 46.19 79 GLY A CA 1
ATOM 583 C C . GLY A 1 79 ? 16.575 7.225 -2.777 1.00 46.19 79 GLY A C 1
ATOM 584 O O . GLY A 1 79 ? 15.384 7.397 -2.997 1.00 46.19 79 GLY A O 1
ATOM 585 N N . VAL A 1 80 ? 17.012 6.400 -1.829 1.00 41.50 80 VAL A N 1
ATOM 586 C CA . VAL A 1 80 ? 16.154 5.655 -0.900 1.00 41.50 80 VAL A CA 1
ATOM 587 C C . VAL A 1 80 ? 15.329 6.644 -0.043 1.00 41.50 80 VAL A C 1
ATOM 589 O O . VAL A 1 80 ? 15.816 7.153 0.958 1.00 41.50 80 VAL A O 1
ATOM 592 N N . GLY A 1 81 ? 14.103 6.970 -0.468 1.00 32.00 81 GLY A N 1
ATOM 593 C CA . GLY A 1 81 ? 13.211 7.982 0.137 1.00 32.00 81 GLY A CA 1
ATOM 594 C C . GLY A 1 81 ? 12.099 8.377 -0.853 1.00 32.00 81 GLY A C 1
ATOM 595 O O . GLY A 1 81 ? 12.353 8.319 -2.046 1.00 32.00 81 GLY A O 1
ATOM 596 N N . TYR A 1 82 ? 10.867 8.631 -0.377 1.00 33.91 82 TYR A N 1
ATOM 597 C CA . TYR A 1 82 ? 9.572 8.640 -1.115 1.00 33.91 82 TYR A CA 1
ATOM 598 C C . TYR A 1 82 ? 9.660 8.576 -2.655 1.00 33.91 82 TYR A C 1
ATOM 600 O O . TYR A 1 82 ? 9.926 9.584 -3.301 1.00 33.91 82 TYR A O 1
ATOM 608 N N . SER A 1 83 ? 9.426 7.400 -3.262 1.00 43.12 83 SER A N 1
ATOM 609 C CA . SER A 1 83 ? 9.360 7.306 -4.726 1.00 43.12 83 SER A CA 1
ATOM 610 C C . SER A 1 83 ? 8.248 6.406 -5.259 1.00 43.12 83 SER A C 1
ATOM 612 O O . SER A 1 83 ? 7.770 5.463 -4.622 1.00 43.12 83 SER A O 1
ATOM 614 N N . TYR A 1 84 ? 7.852 6.783 -6.468 1.00 55.12 84 TYR A N 1
ATOM 615 C CA . TYR A 1 84 ? 6.635 6.498 -7.194 1.00 55.12 84 TYR A CA 1
ATOM 616 C C . TYR A 1 84 ? 7.054 5.785 -8.487 1.00 55.12 84 TYR A C 1
ATOM 618 O O . TYR A 1 84 ? 7.441 6.422 -9.465 1.00 55.12 84 TYR A O 1
ATOM 626 N N . GLY A 1 85 ? 7.071 4.446 -8.476 1.00 57.94 85 GLY A N 1
ATOM 627 C CA . GLY A 1 85 ? 7.617 3.632 -9.578 1.00 57.94 85 GLY A CA 1
ATOM 628 C C . GLY A 1 85 ? 7.001 3.955 -10.944 1.00 57.94 85 GLY A C 1
ATOM 629 O O . GLY A 1 85 ? 7.652 3.841 -11.984 1.00 57.94 85 GLY A O 1
ATOM 630 N N . THR A 1 86 ? 5.772 4.461 -10.943 1.00 54.84 86 THR A N 1
ATOM 631 C CA . THR A 1 86 ? 5.058 4.907 -12.132 1.00 54.84 86 THR A CA 1
ATOM 632 C C . THR A 1 86 ? 5.396 6.346 -12.567 1.00 54.84 86 THR A C 1
ATOM 634 O O . THR A 1 86 ? 5.311 6.610 -13.766 1.00 54.84 86 THR A O 1
ATOM 637 N N . GLN A 1 87 ? 5.950 7.219 -11.702 1.00 69.75 87 GLN A N 1
ATOM 638 C CA . GLN A 1 87 ? 6.666 8.446 -12.135 1.00 69.75 87 GLN A CA 1
ATOM 639 C C . GLN A 1 87 ? 7.926 8.080 -12.884 1.00 69.75 87 GLN A C 1
ATOM 641 O O . GLN A 1 87 ? 8.234 8.667 -13.912 1.00 69.75 87 GLN A O 1
ATOM 646 N N . LEU A 1 88 ? 8.696 7.138 -12.340 1.00 73.31 88 LEU A N 1
ATOM 647 C CA . LEU A 1 88 ? 9.972 6.773 -12.936 1.00 73.31 88 LEU A CA 1
ATOM 648 C C . LEU A 1 88 ? 9.745 6.197 -14.337 1.00 73.31 88 LEU A C 1
ATOM 650 O O . LEU A 1 88 ? 10.424 6.591 -15.285 1.00 73.31 88 LEU A O 1
ATOM 654 N N . GLY A 1 89 ? 8.729 5.341 -14.482 1.00 74.06 89 GLY A N 1
ATOM 655 C CA . GLY A 1 89 ? 8.275 4.855 -15.782 1.00 74.06 89 GLY A CA 1
ATOM 656 C C . GLY A 1 89 ? 7.815 5.973 -16.727 1.00 74.06 89 GLY A C 1
ATOM 657 O O . GLY A 1 89 ? 8.198 5.963 -17.899 1.00 74.06 89 GLY A O 1
ATOM 658 N N . SER A 1 90 ? 7.036 6.951 -16.245 1.00 75.00 90 SER A N 1
ATOM 659 C CA . SER A 1 90 ? 6.520 8.044 -17.086 1.00 75.00 90 SER A CA 1
ATOM 660 C C . SER A 1 90 ? 7.607 9.039 -17.514 1.00 75.00 90 SER A C 1
ATOM 662 O O . SER A 1 90 ? 7.662 9.421 -18.686 1.00 75.00 90 SER A O 1
ATOM 664 N N . VAL A 1 91 ? 8.526 9.399 -16.615 1.00 81.69 91 VAL A N 1
ATOM 665 C CA . VAL A 1 91 ? 9.686 10.253 -16.906 1.00 81.69 91 VAL A CA 1
ATOM 666 C C . VAL A 1 91 ? 10.627 9.557 -17.886 1.00 81.69 91 VAL A C 1
ATOM 668 O O . VAL A 1 91 ? 11.006 10.158 -18.890 1.00 81.69 91 VAL A O 1
ATOM 671 N N . TYR A 1 92 ? 10.954 8.277 -17.660 1.00 83.50 92 TYR A N 1
ATOM 672 C CA . TYR A 1 92 ? 11.809 7.518 -18.576 1.00 83.50 92 TYR A CA 1
ATOM 673 C C . TYR A 1 92 ? 11.197 7.425 -19.978 1.00 83.50 92 TYR A C 1
ATOM 675 O O . TYR A 1 92 ? 11.880 7.703 -20.962 1.00 83.50 92 TYR A O 1
ATOM 683 N N . GLY A 1 93 ? 9.905 7.090 -20.079 1.00 83.12 93 GLY A N 1
ATOM 684 C CA . GLY A 1 93 ? 9.199 7.031 -21.361 1.00 83.12 93 GLY A CA 1
ATOM 685 C C . GLY A 1 93 ? 9.143 8.379 -22.085 1.00 83.12 93 GLY A C 1
ATOM 686 O O . GLY A 1 93 ? 9.207 8.409 -23.310 1.00 83.12 93 GLY A O 1
ATOM 687 N N . SER A 1 94 ? 9.092 9.487 -21.339 1.00 86.00 94 SER A N 1
ATOM 688 C CA . SER A 1 94 ? 9.093 10.842 -21.906 1.00 86.00 94 SER A CA 1
ATOM 689 C C . SER A 1 94 ? 10.481 11.280 -22.387 1.00 86.00 94 SER A C 1
ATOM 691 O O . SER A 1 94 ? 10.599 11.875 -23.454 1.00 86.00 94 SER A O 1
ATOM 693 N N . MET A 1 95 ? 11.542 10.976 -21.629 1.00 89.81 95 MET A N 1
ATOM 694 C CA . MET A 1 95 ? 12.922 11.349 -21.977 1.00 89.81 95 MET A CA 1
ATOM 695 C C . MET A 1 95 ? 13.544 10.438 -23.042 1.00 89.81 95 MET A C 1
ATOM 697 O O . MET A 1 95 ? 14.358 10.891 -23.845 1.00 89.81 95 MET A O 1
ATOM 701 N N . PHE A 1 96 ? 13.176 9.154 -23.055 1.00 90.31 96 PHE A N 1
ATOM 702 C CA . PHE A 1 96 ? 13.770 8.133 -23.921 1.00 90.31 96 PHE A CA 1
ATOM 703 C C . PHE A 1 96 ? 12.709 7.329 -24.697 1.00 90.31 96 PHE A C 1
ATOM 705 O O . PHE A 1 96 ? 12.714 6.094 -24.649 1.00 90.31 96 PHE A O 1
ATOM 712 N N . PRO A 1 97 ? 11.816 7.982 -25.464 1.00 88.69 97 PRO A N 1
ATOM 713 C CA . PRO A 1 97 ? 10.658 7.325 -26.079 1.00 88.69 97 PRO A CA 1
ATOM 714 C C . PRO A 1 97 ? 11.032 6.229 -27.086 1.00 88.69 97 PRO A C 1
ATOM 716 O O . PRO A 1 97 ? 10.272 5.292 -27.293 1.00 88.69 97 PRO A O 1
ATOM 719 N N . THR A 1 98 ? 12.221 6.298 -27.692 1.00 93.25 98 THR A N 1
ATOM 720 C CA . THR A 1 98 ? 12.726 5.282 -28.636 1.00 93.25 98 THR A CA 1
ATOM 721 C C . THR A 1 98 ? 13.473 4.129 -27.959 1.00 93.25 98 THR A C 1
ATOM 723 O O . THR A 1 98 ? 13.890 3.187 -28.631 1.00 93.25 98 THR A O 1
ATOM 726 N N . ARG A 1 99 ? 13.681 4.195 -26.637 1.00 87.69 99 ARG A N 1
ATOM 727 C CA . ARG A 1 99 ? 14.355 3.159 -25.833 1.00 87.69 99 ARG A CA 1
ATOM 728 C C . ARG A 1 99 ? 13.380 2.335 -24.990 1.00 87.69 99 ARG A C 1
ATOM 730 O O . ARG A 1 99 ? 13.813 1.416 -24.299 1.00 87.69 99 ARG A O 1
ATOM 737 N N . LEU A 1 100 ? 12.086 2.643 -25.059 1.00 83.25 100 LEU A N 1
ATOM 738 C CA . LEU A 1 100 ? 11.024 1.945 -24.349 1.00 83.25 100 LEU A CA 1
ATOM 739 C C . LEU A 1 100 ? 10.139 1.196 -25.353 1.00 83.25 100 LEU A C 1
ATOM 741 O O . LEU A 1 100 ? 9.502 1.818 -26.194 1.00 83.25 100 LEU A O 1
ATOM 745 N N . ASP A 1 101 ? 10.088 -0.136 -25.264 1.00 85.94 101 ASP A N 1
ATOM 746 C CA . ASP A 1 101 ? 9.215 -0.940 -26.132 1.00 85.94 101 ASP A CA 1
ATOM 747 C C . ASP A 1 101 ? 7.767 -0.941 -25.613 1.00 85.94 101 ASP A C 1
ATOM 749 O O . ASP A 1 101 ? 6.841 -0.510 -26.300 1.00 85.94 101 ASP A O 1
ATOM 753 N N . ARG A 1 102 ? 7.551 -1.399 -24.374 1.00 83.62 102 ARG A N 1
ATOM 754 C CA . ARG A 1 102 ? 6.232 -1.468 -23.725 1.00 83.62 102 ARG A CA 1
ATOM 755 C C . ARG A 1 102 ? 6.347 -1.072 -22.254 1.00 83.62 102 ARG A C 1
ATOM 757 O O . ARG A 1 102 ? 7.345 -1.394 -21.612 1.00 83.62 102 ARG A O 1
ATOM 764 N N . SER A 1 103 ? 5.315 -0.424 -21.713 1.00 81.06 103 SER A N 1
ATOM 765 C CA . SER A 1 103 ? 5.225 -0.061 -20.295 1.00 81.06 103 SER A CA 1
ATOM 766 C C . SER A 1 103 ? 3.858 -0.404 -19.708 1.00 81.06 103 SER A C 1
ATOM 768 O O . SER A 1 103 ? 2.832 -0.333 -20.382 1.00 81.06 103 SER A O 1
ATOM 770 N N . VAL A 1 104 ? 3.863 -0.787 -18.432 1.00 76.56 104 VAL A N 1
ATOM 771 C CA . VAL A 1 104 ? 2.665 -0.958 -17.608 1.00 76.56 104 VAL A CA 1
ATOM 772 C C . VAL A 1 104 ? 2.892 -0.162 -16.336 1.00 76.56 104 VAL A C 1
ATOM 774 O O . VAL A 1 104 ? 3.880 -0.384 -15.638 1.00 76.56 104 VAL A O 1
ATOM 777 N N . LEU A 1 105 ? 1.991 0.779 -16.067 1.00 72.44 105 LEU A N 1
ATOM 778 C CA . LEU A 1 105 ? 2.025 1.622 -14.883 1.00 72.44 105 LEU A CA 1
ATOM 779 C C . LEU A 1 105 ? 0.813 1.274 -14.011 1.00 72.44 105 LEU A C 1
ATOM 781 O O . LEU A 1 105 ? -0.298 1.706 -14.303 1.00 72.44 105 LEU A O 1
ATOM 785 N N . ASP A 1 106 ? 1.018 0.453 -12.981 1.00 63.06 106 ASP A N 1
ATOM 786 C CA . ASP A 1 106 ? -0.025 0.101 -12.010 1.00 63.06 106 ASP A CA 1
ATOM 787 C C . ASP A 1 106 ? -0.010 1.100 -10.844 1.00 63.06 106 ASP A C 1
ATOM 789 O O . ASP A 1 106 ? 1.055 1.412 -10.309 1.00 63.06 106 ASP A O 1
ATOM 793 N N . SER A 1 107 ? -1.183 1.613 -10.460 1.00 66.19 107 SER A N 1
ATOM 794 C CA . SER A 1 107 ? -1.350 2.659 -9.438 1.00 66.19 107 SER A CA 1
ATOM 795 C C . SER A 1 107 ? -0.584 3.950 -9.771 1.00 66.19 107 SER A C 1
ATOM 797 O O . SER A 1 107 ? 0.325 4.370 -9.055 1.00 66.19 107 SER A O 1
ATOM 799 N N . ALA A 1 108 ? -0.934 4.569 -10.902 1.00 70.44 108 ALA A N 1
ATOM 800 C CA . ALA A 1 108 ? -0.331 5.819 -11.351 1.00 70.44 108 ALA A CA 1
ATOM 801 C C . ALA A 1 108 ? -0.802 7.033 -10.512 1.00 70.44 108 ALA A C 1
ATOM 803 O O . ALA A 1 108 ? -1.984 7.345 -10.458 1.00 70.44 108 ALA A O 1
ATOM 804 N N . LEU A 1 109 ? 0.143 7.723 -9.886 1.00 70.75 109 LEU A N 1
ATOM 805 C CA . LEU A 1 109 ? 0.108 9.105 -9.423 1.00 70.75 109 LEU A CA 1
ATOM 806 C C . LEU A 1 109 ? 0.259 10.122 -10.570 1.00 70.75 109 LEU A C 1
ATOM 808 O O . LEU A 1 109 ? 0.850 9.888 -11.632 1.00 70.75 109 LEU A O 1
ATOM 812 N N . ASP A 1 110 ? -0.250 11.308 -10.294 1.00 76.19 110 ASP A N 1
ATOM 813 C CA . ASP A 1 110 ? -0.199 12.454 -11.180 1.00 76.19 110 ASP A CA 1
ATOM 814 C C . ASP A 1 110 ? 1.148 13.191 -11.027 1.00 76.19 110 ASP A C 1
ATOM 816 O O . ASP A 1 110 ? 1.425 13.734 -9.954 1.00 76.19 110 ASP A O 1
ATOM 820 N N . PRO A 1 111 ? 2.008 13.237 -12.067 1.00 72.25 111 PRO A N 1
ATOM 821 C CA . PRO A 1 111 ? 3.306 13.904 -11.984 1.00 72.25 111 PRO A CA 1
ATOM 822 C C . PRO A 1 111 ? 3.203 15.434 -11.869 1.00 72.25 111 PRO A C 1
ATOM 824 O O . PRO A 1 111 ? 4.231 16.076 -11.664 1.00 72.25 111 PRO A O 1
ATOM 827 N N . LEU A 1 112 ? 2.006 16.015 -12.020 1.00 83.00 112 LEU A N 1
ATOM 828 C CA . LEU A 1 112 ? 1.763 17.451 -11.878 1.00 83.00 112 LEU A CA 1
ATOM 829 C C . LEU A 1 112 ? 1.350 17.856 -10.458 1.00 83.00 112 LEU A C 1
ATOM 831 O O . LEU A 1 112 ? 1.330 19.048 -10.159 1.00 83.00 112 LEU A O 1
ATOM 835 N N . LYS A 1 113 ? 1.038 16.892 -9.584 1.00 81.12 113 LYS A N 1
ATOM 836 C CA . LYS A 1 113 ? 0.648 17.150 -8.195 1.00 81.12 113 LYS A CA 1
ATOM 837 C C . LYS A 1 113 ? 1.849 17.132 -7.259 1.00 81.12 113 LYS A C 1
ATOM 839 O O . LYS A 1 113 ? 2.751 16.302 -7.390 1.00 81.12 113 LYS A O 1
ATOM 844 N N . THR A 1 114 ? 1.825 17.997 -6.253 1.00 83.44 114 THR A N 1
ATOM 845 C CA . THR A 1 114 ? 2.733 17.919 -5.105 1.00 83.44 114 THR A CA 1
ATOM 846 C C . THR A 1 114 ? 2.484 16.641 -4.301 1.00 83.44 114 THR A C 1
ATOM 848 O O . THR A 1 114 ? 1.391 16.076 -4.333 1.00 83.44 114 THR A O 1
ATOM 851 N N . TRP A 1 115 ? 3.476 16.197 -3.523 1.00 77.56 115 TRP A N 1
ATOM 852 C CA . TRP A 1 115 ? 3.303 15.044 -2.629 1.00 77.56 115 TRP A CA 1
ATOM 853 C C . TRP A 1 115 ? 2.131 15.221 -1.664 1.00 77.56 115 TRP A C 1
ATOM 855 O O . TRP A 1 115 ? 1.378 14.283 -1.449 1.00 77.56 115 TRP A O 1
ATOM 865 N N . HIS A 1 116 ? 1.930 16.437 -1.151 1.00 81.50 116 HIS A N 1
ATOM 866 C CA . HIS A 1 116 ? 0.813 16.725 -0.259 1.00 81.50 116 HIS A CA 1
ATOM 867 C C . HIS A 1 116 ? -0.546 16.535 -0.945 1.00 81.50 116 HIS A C 1
ATOM 869 O O . HIS A 1 116 ? -1.427 15.905 -0.376 1.00 81.50 116 HIS A O 1
ATOM 875 N N . GLU A 1 117 ? -0.719 17.035 -2.171 1.00 83.31 117 GLU A N 1
ATOM 876 C CA . GLU A 1 117 ? -1.968 16.851 -2.923 1.00 83.31 117 GLU A CA 1
ATOM 877 C C . GLU A 1 117 ? -2.235 15.373 -3.224 1.00 83.31 117 GLU A C 1
ATOM 879 O O . GLU A 1 117 ? -3.364 14.910 -3.088 1.00 83.31 117 GLU A O 1
ATOM 884 N N . GLN A 1 118 ? -1.193 14.614 -3.569 1.00 79.81 118 GLN A N 1
ATOM 885 C CA . GLN A 1 118 ? -1.306 13.171 -3.789 1.00 79.81 118 GLN A CA 1
ATOM 886 C C . GLN A 1 118 ? -1.645 12.409 -2.496 1.00 79.81 118 GLN A C 1
ATOM 888 O O . GLN A 1 118 ? -2.446 11.474 -2.520 1.00 79.81 118 GLN A O 1
ATOM 893 N N . ASP A 1 119 ? -1.076 12.818 -1.360 1.00 78.62 119 ASP A N 1
ATOM 894 C CA . ASP A 1 119 ? -1.401 12.257 -0.046 1.00 78.62 119 ASP A CA 1
ATOM 895 C C . ASP A 1 119 ? -2.839 12.595 0.378 1.00 78.62 119 ASP A C 1
ATOM 897 O O . ASP A 1 119 ? -3.499 11.793 1.037 1.00 78.62 119 ASP A O 1
ATOM 901 N N . VAL A 1 120 ? -3.358 13.758 -0.017 1.00 84.62 120 VAL A N 1
ATOM 902 C CA . VAL A 1 120 ? -4.762 14.121 0.210 1.00 84.62 120 VAL A CA 1
ATOM 903 C C . VAL A 1 120 ? -5.693 13.279 -0.666 1.00 84.62 120 VAL A C 1
ATOM 905 O O . VAL A 1 120 ? -6.695 12.780 -0.155 1.00 84.62 120 VAL A O 1
ATOM 908 N N . ASP A 1 121 ? -5.352 13.030 -1.935 1.00 82.62 121 ASP A N 1
ATOM 909 C CA . ASP A 1 121 ? -6.176 12.210 -2.841 1.00 82.62 121 ASP A CA 1
ATOM 910 C C . ASP A 1 121 ? -6.439 10.794 -2.286 1.00 82.62 121 ASP A C 1
ATOM 912 O O . ASP A 1 121 ? -7.503 10.210 -2.510 1.00 82.62 121 ASP A O 1
ATOM 916 N N . VAL A 1 122 ? -5.482 10.209 -1.551 1.00 80.75 122 VAL A N 1
ATOM 917 C CA . VAL A 1 122 ? -5.651 8.860 -0.985 1.00 80.75 122 VAL A CA 1
ATOM 918 C C . VAL A 1 122 ? -6.559 8.826 0.248 1.00 80.75 122 VAL A C 1
ATOM 920 O O . VAL A 1 122 ? -7.041 7.745 0.599 1.00 80.75 122 VAL A O 1
ATOM 923 N N . VAL A 1 123 ? -6.835 9.967 0.893 1.00 85.56 123 VAL A N 1
ATOM 924 C CA . VAL A 1 123 ? -7.678 10.036 2.101 1.00 85.56 123 VAL A CA 1
ATOM 925 C C . VAL A 1 123 ? -9.092 9.551 1.803 1.00 85.56 123 VAL A C 1
ATOM 927 O O . VAL A 1 123 ? -9.600 8.694 2.528 1.00 85.56 123 VAL A O 1
ATOM 930 N N . ASP A 1 124 ? -9.697 10.009 0.708 1.00 85.56 124 ASP A N 1
ATOM 931 C CA . ASP A 1 124 ? -11.051 9.601 0.315 1.00 85.56 124 ASP A CA 1
ATOM 932 C C . ASP A 1 124 ? -11.138 8.083 0.105 1.00 85.56 124 ASP A C 1
ATOM 934 O O . ASP A 1 124 ? -12.069 7.421 0.574 1.00 85.56 124 ASP A O 1
ATOM 938 N N . ALA A 1 125 ? -10.117 7.499 -0.531 1.00 85.12 125 ALA A N 1
ATOM 939 C CA . ALA A 1 125 ? -10.034 6.059 -0.746 1.00 85.12 125 ALA A CA 1
ATOM 940 C C . ALA A 1 125 ? -9.860 5.278 0.569 1.00 85.12 125 ALA A C 1
ATOM 942 O O . ALA A 1 125 ? -10.450 4.205 0.734 1.00 85.12 125 ALA A O 1
ATOM 943 N N . ILE A 1 126 ? -9.076 5.802 1.517 1.00 87.19 126 ILE A N 1
ATOM 944 C CA . ILE A 1 126 ? -8.893 5.204 2.846 1.00 87.19 126 ILE A CA 1
ATOM 945 C C . ILE A 1 126 ? -10.202 5.249 3.638 1.00 87.19 126 ILE A C 1
ATOM 947 O O . ILE A 1 126 ? -10.605 4.226 4.198 1.00 87.19 126 ILE A O 1
ATOM 951 N N . VAL A 1 127 ? -10.892 6.392 3.651 1.00 89.44 127 VAL A N 1
ATOM 952 C CA . VAL A 1 127 ? -12.180 6.572 4.339 1.00 89.44 127 VAL A CA 1
ATOM 953 C C . VAL A 1 127 ? -13.234 5.629 3.762 1.00 89.44 127 VAL A C 1
ATOM 955 O O . VAL A 1 127 ? -13.909 4.915 4.508 1.00 89.44 127 VAL A O 1
ATOM 958 N N . GLU A 1 128 ? -13.332 5.552 2.437 1.00 90.94 128 GLU A N 1
ATOM 959 C CA . GLU A 1 128 ? -14.256 4.650 1.752 1.00 90.94 128 GLU A CA 1
ATOM 960 C C . GLU A 1 128 ? -13.924 3.173 2.018 1.00 90.94 128 GLU A C 1
ATOM 962 O O . GLU A 1 128 ? -14.816 2.346 2.225 1.00 90.94 128 GLU A O 1
ATOM 967 N N . ASN A 1 129 ? -12.641 2.806 2.055 1.00 91.88 129 ASN A N 1
ATOM 968 C CA . ASN A 1 129 ? -12.246 1.449 2.418 1.00 91.88 129 ASN A CA 1
ATOM 969 C C . ASN A 1 129 ? -12.594 1.122 3.877 1.00 91.88 129 ASN A C 1
ATOM 971 O O . ASN A 1 129 ? -13.077 0.024 4.159 1.00 91.88 129 ASN A O 1
ATOM 975 N N . LEU A 1 130 ? -12.386 2.065 4.795 1.00 93.12 130 LEU A N 1
ATOM 976 C CA . LEU A 1 130 ? -12.757 1.894 6.193 1.00 93.12 130 LEU A CA 1
ATOM 977 C C . LEU A 1 130 ? -14.270 1.698 6.340 1.00 93.12 130 LEU A C 1
ATOM 979 O O . LEU A 1 130 ? -14.687 0.791 7.058 1.00 93.12 130 LEU A O 1
ATOM 983 N N . ARG A 1 131 ? -15.090 2.456 5.600 1.00 94.19 131 ARG A N 1
ATOM 984 C CA . ARG A 1 131 ? -16.547 2.247 5.531 1.00 94.19 131 ARG A CA 1
ATOM 985 C C . ARG A 1 131 ? -16.897 0.825 5.081 1.00 94.19 131 ARG A C 1
ATOM 987 O O . ARG A 1 131 ? -17.701 0.148 5.717 1.00 94.19 131 ARG A O 1
ATOM 994 N N . LYS A 1 132 ? -16.258 0.326 4.018 1.00 96.19 132 LYS A N 1
ATOM 995 C CA . LYS A 1 132 ? -16.479 -1.052 3.544 1.00 96.19 132 LYS A CA 1
ATOM 996 C C . LYS A 1 132 ? -16.061 -2.097 4.581 1.00 96.19 132 LYS A C 1
ATOM 998 O O . LYS A 1 132 ? -16.724 -3.126 4.721 1.00 96.19 132 LYS A O 1
ATOM 1003 N N . TRP A 1 133 ? -14.969 -1.852 5.304 1.00 95.81 133 TRP A N 1
ATOM 1004 C CA . TRP A 1 133 ? -14.510 -2.745 6.363 1.00 95.81 133 TRP A CA 1
ATOM 1005 C C . TRP A 1 133 ? -15.482 -2.774 7.550 1.00 95.81 133 TRP A C 1
ATOM 1007 O O . TRP A 1 133 ? -15.798 -3.861 8.044 1.00 95.81 133 TRP A O 1
ATOM 1017 N N . THR A 1 134 ? -16.002 -1.623 7.989 1.00 97.38 134 THR A N 1
ATOM 1018 C CA . THR A 1 134 ? -16.968 -1.570 9.098 1.00 97.38 134 THR A CA 1
ATOM 1019 C C . THR A 1 134 ? -18.287 -2.245 8.725 1.00 97.38 134 THR A C 1
ATOM 1021 O O . THR A 1 134 ? -18.812 -3.016 9.524 1.00 97.38 134 THR A O 1
ATOM 1024 N N . GLU A 1 135 ? -18.778 -2.071 7.495 1.00 97.81 135 GLU A N 1
ATOM 1025 C CA . GLU A 1 135 ? -19.939 -2.804 6.960 1.00 97.81 135 GLU A CA 1
ATOM 1026 C C . GLU A 1 135 ? -19.723 -4.316 6.944 1.00 97.81 135 GLU A C 1
ATOM 1028 O O . GLU A 1 135 ? -20.555 -5.090 7.428 1.00 97.81 135 GLU A O 1
ATOM 1033 N N . TRP A 1 136 ? -18.578 -4.752 6.423 1.00 97.62 136 TRP A N 1
ATOM 1034 C CA . TRP A 1 136 ? -18.235 -6.167 6.348 1.00 97.62 136 TRP A CA 1
ATOM 1035 C C . TRP A 1 136 ? -18.112 -6.819 7.730 1.00 97.62 136 TRP A C 1
ATOM 1037 O O . TRP A 1 136 ? -18.527 -7.972 7.903 1.00 97.62 136 TRP A O 1
ATOM 1047 N N . THR A 1 137 ? -17.559 -6.085 8.696 1.00 97.94 137 THR A N 1
ATOM 1048 C CA . THR A 1 137 ? -17.357 -6.530 10.079 1.00 97.94 137 THR A CA 1
ATOM 1049 C C . THR A 1 137 ? -18.675 -6.563 10.847 1.00 97.94 137 THR A C 1
ATOM 1051 O O . THR A 1 137 ? -18.956 -7.553 11.520 1.00 97.94 137 THR A O 1
ATOM 1054 N N . ALA A 1 138 ? -19.523 -5.543 10.689 1.00 98.56 138 ALA A N 1
ATOM 1055 C CA . ALA A 1 138 ? -20.843 -5.464 11.312 1.00 98.56 138 ALA A CA 1
ATOM 1056 C C . ALA A 1 138 ? -21.755 -6.619 10.869 1.00 98.56 138 ALA A C 1
ATOM 1058 O O . ALA A 1 138 ? -22.376 -7.285 11.698 1.00 98.56 138 ALA A O 1
ATOM 1059 N N . ALA A 1 139 ? -21.741 -6.949 9.572 1.00 98.44 139 ALA A N 1
ATOM 1060 C CA . ALA A 1 139 ? -22.435 -8.120 9.028 1.00 98.44 139 ALA A CA 1
ATOM 1061 C C . ALA A 1 139 ? -21.926 -9.463 9.598 1.00 98.44 139 ALA A C 1
ATOM 1063 O O . ALA A 1 139 ? -22.538 -10.506 9.380 1.00 98.44 139 ALA A O 1
ATOM 1064 N N . ARG A 1 140 ? -20.796 -9.454 10.318 1.00 98.25 140 ARG A N 1
ATOM 1065 C CA . ARG A 1 140 ? -20.153 -10.604 10.974 1.00 98.25 140 ARG A CA 1
ATOM 1066 C C . ARG A 1 140 ? -20.061 -10.414 12.486 1.00 98.25 140 ARG A C 1
ATOM 1068 O O . ARG A 1 140 ? -19.169 -10.968 13.130 1.00 98.25 140 ARG A O 1
ATOM 1075 N N . HIS A 1 141 ? -21.002 -9.668 13.067 1.00 97.44 141 HIS A N 1
ATOM 1076 C CA . HIS A 1 141 ? -21.069 -9.436 14.508 1.00 97.44 141 HIS A CA 1
ATOM 1077 C C . HIS A 1 141 ? -20.965 -10.729 15.328 1.00 97.44 141 HIS A C 1
ATOM 1079 O O . HIS A 1 141 ? -20.194 -10.777 16.279 1.00 97.44 141 HIS A O 1
ATOM 1085 N N . GLY A 1 142 ? -21.664 -11.796 14.924 1.00 97.06 142 GLY A N 1
ATOM 1086 C CA . GLY A 1 142 ? -21.617 -13.085 15.625 1.00 97.06 142 GLY A CA 1
ATOM 1087 C C . GLY A 1 142 ? -20.226 -13.733 15.682 1.00 97.06 142 GLY A C 1
ATOM 1088 O O . GLY A 1 142 ? -20.001 -14.606 16.510 1.00 97.06 142 GLY A O 1
ATOM 1089 N N . THR A 1 143 ? -19.287 -13.309 14.831 1.00 96.75 143 THR A N 1
ATOM 1090 C CA . THR A 1 143 ? -17.895 -13.778 14.838 1.00 96.75 143 THR A CA 1
ATOM 1091 C C . THR A 1 143 ? -16.971 -12.838 15.610 1.00 96.75 143 THR A C 1
ATOM 1093 O O . THR A 1 143 ? -16.097 -13.312 16.327 1.00 96.75 143 THR A O 1
ATOM 1096 N N . TYR A 1 144 ? -17.126 -11.520 15.446 1.00 95.62 144 TYR A N 1
ATOM 1097 C CA . TYR A 1 144 ? -16.148 -10.545 15.954 1.00 95.62 144 TYR A CA 1
ATOM 1098 C C . TYR A 1 144 ? -16.612 -9.759 17.185 1.00 95.62 144 TYR A C 1
ATOM 1100 O O . TYR A 1 144 ? -15.786 -9.176 17.874 1.00 95.62 144 TYR A O 1
ATOM 1108 N N . GLY A 1 145 ? -17.914 -9.699 17.474 1.00 97.06 145 GLY A N 1
ATOM 1109 C CA . GLY A 1 145 ? -18.440 -8.998 18.651 1.00 97.06 145 GLY A CA 1
ATOM 1110 C C . GLY A 1 145 ? -18.245 -7.472 18.646 1.00 97.06 145 GLY A C 1
ATOM 1111 O O . GLY A 1 145 ? -18.412 -6.826 19.681 1.00 97.06 145 GLY A O 1
ATOM 1112 N N . LEU A 1 146 ? -17.922 -6.867 17.498 1.00 97.62 146 LEU A N 1
ATOM 1113 C CA . LEU A 1 146 ? -17.607 -5.432 17.354 1.00 97.62 146 LEU A CA 1
ATOM 1114 C C . LEU A 1 146 ? -18.840 -4.539 17.105 1.00 97.62 146 LEU A C 1
ATOM 1116 O O . LEU A 1 146 ? -18.716 -3.405 16.669 1.00 97.62 146 LEU A O 1
ATOM 1120 N N . GLY A 1 147 ? -20.043 -5.052 17.367 1.00 97.75 147 GLY A N 1
ATOM 1121 C CA . GLY A 1 147 ? -21.312 -4.380 17.055 1.00 97.75 147 GLY A CA 1
ATOM 1122 C C . GLY A 1 147 ? -21.955 -4.824 15.734 1.00 97.75 147 GLY A C 1
ATOM 1123 O O . GLY A 1 147 ? -21.315 -5.450 14.891 1.00 97.75 147 GLY A O 1
ATOM 1124 N N . THR A 1 148 ? -23.256 -4.559 15.600 1.00 98.12 148 THR A N 1
ATOM 1125 C CA . THR A 1 148 ? -24.113 -4.997 14.478 1.00 98.12 148 THR A CA 1
ATOM 1126 C C . THR A 1 148 ? -24.304 -3.930 13.401 1.00 98.12 148 THR A C 1
ATOM 1128 O O . THR A 1 148 ? -24.919 -4.203 12.373 1.00 98.12 148 THR A O 1
ATOM 1131 N N . THR A 1 149 ? -23.774 -2.721 13.606 1.00 98.56 149 THR A N 1
ATOM 1132 C CA . THR A 1 149 ? -23.841 -1.613 12.644 1.00 98.56 149 THR A CA 1
ATOM 1133 C C . THR A 1 149 ? -22.440 -1.094 12.314 1.00 98.56 149 THR A C 1
ATOM 1135 O O . THR A 1 149 ? -21.547 -1.174 13.163 1.00 98.56 149 THR A O 1
ATOM 1138 N N . PRO A 1 150 ? -22.223 -0.517 11.115 1.00 98.19 150 PRO A N 1
ATOM 1139 C CA . PRO A 1 150 ? -20.937 0.086 10.760 1.00 98.19 150 PRO A CA 1
ATOM 1140 C C . PRO A 1 150 ? -20.491 1.164 11.760 1.00 98.19 150 PRO A C 1
ATOM 1142 O O . PRO A 1 150 ? -19.313 1.250 12.093 1.00 98.19 150 PRO A O 1
ATOM 1145 N N . ALA A 1 151 ? -21.443 1.947 12.278 1.00 98.31 151 ALA A N 1
ATOM 1146 C CA . ALA A 1 151 ? -21.191 2.975 13.285 1.00 98.31 151 ALA A CA 1
ATOM 1147 C C . ALA A 1 151 ? -20.726 2.382 14.624 1.00 98.31 151 ALA A C 1
ATOM 1149 O O . ALA A 1 151 ? -19.803 2.916 15.229 1.00 98.31 151 ALA A O 1
ATOM 1150 N N . ALA A 1 152 ? -21.306 1.259 15.064 1.00 98.31 152 ALA A N 1
ATOM 1151 C CA . ALA A 1 152 ? -20.857 0.579 16.277 1.00 98.31 152 ALA A CA 1
ATOM 1152 C C . ALA A 1 152 ? -19.423 0.049 16.123 1.00 98.31 152 ALA A C 1
ATOM 1154 O O . ALA A 1 152 ? -18.595 0.282 16.996 1.0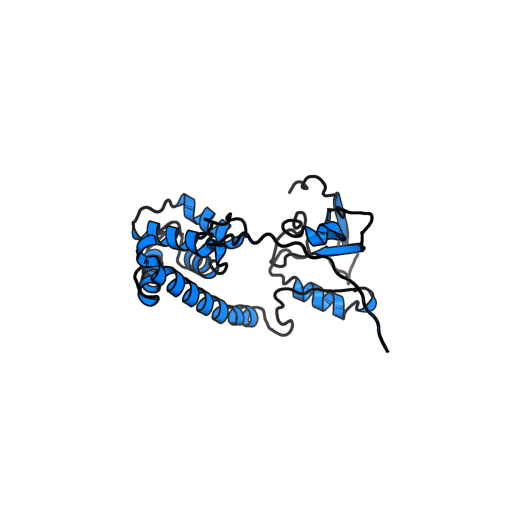0 98.31 152 ALA A O 1
ATOM 1155 N N . VAL A 1 153 ? -19.106 -0.569 14.977 1.00 98.38 153 VAL A N 1
ATOM 1156 C CA . VAL A 1 153 ? -17.739 -1.036 14.684 1.00 98.38 153 VAL A CA 1
ATOM 1157 C C . VAL A 1 153 ? -16.755 0.135 14.651 1.00 98.38 153 VAL A C 1
ATOM 1159 O O . VAL A 1 153 ? -15.654 0.025 15.184 1.00 98.38 153 VAL A O 1
ATOM 1162 N N . ARG A 1 154 ? -17.143 1.269 14.053 1.00 97.25 154 ARG A N 1
ATOM 1163 C CA . ARG A 1 154 ? -16.316 2.480 14.057 1.00 97.25 154 ARG A CA 1
ATOM 1164 C C . ARG A 1 154 ? -16.087 3.006 15.477 1.00 97.25 154 ARG A C 1
ATOM 1166 O O . ARG A 1 154 ? -14.953 3.331 15.805 1.00 97.25 154 ARG A O 1
ATOM 1173 N N . GLY A 1 155 ? -17.119 3.000 16.318 1.00 98.06 155 GLY A N 1
ATOM 1174 C CA . GLY A 1 155 ? -17.015 3.404 17.719 1.00 98.06 155 GLY A CA 1
ATOM 1175 C C . GLY A 1 155 ? -16.002 2.582 18.522 1.00 98.06 155 GLY A C 1
ATOM 1176 O O . GLY A 1 155 ? -15.343 3.132 19.397 1.00 98.06 155 GLY A O 1
ATOM 1177 N N . GLU A 1 156 ? -15.809 1.298 18.200 1.00 97.69 156 GLU A N 1
ATOM 1178 C CA . GLU A 1 156 ? -14.752 0.481 18.822 1.00 97.69 156 GLU A CA 1
ATOM 1179 C C . GLU A 1 156 ? -13.344 0.965 18.439 1.00 97.69 156 GLU A C 1
ATOM 1181 O O . GLU A 1 156 ? -12.456 1.004 19.289 1.00 97.69 156 GLU A O 1
ATOM 1186 N N . LEU A 1 157 ? -13.132 1.373 17.179 1.00 96.44 157 LEU A N 1
ATOM 1187 C CA . LEU A 1 157 ? -11.858 1.965 16.753 1.00 96.44 157 LEU A CA 1
ATOM 1188 C C . LEU A 1 157 ? -11.619 3.309 17.446 1.00 96.44 157 LEU A C 1
ATOM 1190 O O . LEU A 1 157 ? -10.531 3.545 17.969 1.00 96.44 157 LEU A O 1
ATOM 1194 N N . ASP A 1 158 ? -12.643 4.162 17.493 1.00 97.38 158 ASP A N 1
ATOM 1195 C CA . ASP A 1 158 ? -12.549 5.477 18.125 1.00 97.38 158 ASP A CA 1
ATOM 1196 C C . ASP A 1 158 ? -12.266 5.336 19.635 1.00 97.38 158 ASP A C 1
ATOM 1198 O O . ASP A 1 158 ? -11.426 6.046 20.181 1.00 97.38 158 ASP A O 1
ATOM 1202 N N . ALA A 1 159 ? -12.869 4.352 20.312 1.00 97.12 159 ALA A N 1
ATOM 1203 C CA . ALA A 1 159 ? -12.592 4.065 21.720 1.00 97.12 159 ALA A CA 1
ATOM 1204 C C . ALA A 1 159 ? -11.138 3.624 21.974 1.00 97.12 159 ALA A C 1
ATOM 1206 O O . ALA A 1 159 ? -10.562 3.965 23.011 1.00 97.12 159 ALA A O 1
ATOM 1207 N N . ILE A 1 160 ? -10.528 2.874 21.048 1.00 95.50 160 ILE A N 1
ATOM 1208 C CA . ILE A 1 160 ? -9.104 2.512 21.122 1.00 95.50 160 ILE A CA 1
ATOM 1209 C C . ILE A 1 160 ? -8.234 3.760 20.937 1.00 95.50 160 ILE A C 1
ATOM 1211 O O . ILE A 1 160 ? -7.329 3.990 21.741 1.00 95.50 160 ILE A O 1
ATOM 1215 N N . ALA A 1 161 ? -8.537 4.589 19.934 1.00 96.62 161 ALA A N 1
ATOM 1216 C CA . ALA A 1 161 ? -7.823 5.838 19.684 1.00 96.62 161 ALA A CA 1
ATOM 1217 C C . ALA A 1 161 ? -7.902 6.805 20.881 1.00 96.62 161 ALA A C 1
ATOM 1219 O O . ALA A 1 161 ? -6.893 7.396 21.261 1.00 96.62 161 ALA A O 1
ATOM 1220 N N . GLU A 1 162 ? -9.058 6.922 21.541 1.00 97.69 162 GLU A N 1
ATOM 1221 C CA . GLU A 1 162 ? -9.197 7.738 22.755 1.00 97.69 162 GLU A CA 1
ATOM 1222 C C . GLU A 1 162 ? -8.321 7.229 23.905 1.00 97.69 162 GLU A C 1
ATOM 1224 O O . GLU A 1 162 ? -7.636 8.020 24.555 1.00 97.69 162 GLU A O 1
ATOM 1229 N N . LYS A 1 163 ? -8.273 5.910 24.139 1.00 95.69 163 LYS A N 1
ATOM 1230 C CA . LYS A 1 163 ? -7.393 5.330 25.170 1.00 95.69 163 LYS A CA 1
ATOM 1231 C C . LYS A 1 163 ? -5.918 5.609 24.885 1.00 95.69 163 LYS A C 1
ATOM 1233 O O . LYS A 1 163 ? -5.173 5.919 25.814 1.00 95.69 163 LYS A O 1
ATOM 1238 N N . LEU A 1 164 ? -5.517 5.559 23.614 1.00 95.44 164 LEU A N 1
ATOM 1239 C CA . LEU A 1 164 ? -4.139 5.816 23.188 1.00 95.44 164 LEU A CA 1
ATOM 1240 C C . LEU A 1 164 ? -3.655 7.239 23.495 1.00 95.44 164 LEU A C 1
ATOM 1242 O O . LEU A 1 164 ? -2.453 7.454 23.633 1.00 95.44 164 LEU A O 1
ATOM 1246 N N . LYS A 1 165 ? -4.560 8.208 23.690 1.00 95.56 165 LYS A N 1
ATOM 1247 C CA . LYS A 1 165 ? -4.189 9.566 24.130 1.00 95.56 165 LYS A CA 1
ATOM 1248 C C . LYS A 1 165 ? -3.613 9.604 25.548 1.00 95.56 165 LYS A C 1
ATOM 1250 O O . LYS A 1 165 ? -2.936 10.564 25.897 1.00 95.56 165 LYS A O 1
ATOM 1255 N N . SER A 1 166 ? -3.889 8.586 26.366 1.00 96.06 166 SER A N 1
ATOM 1256 C CA . SER A 1 166 ? -3.389 8.471 27.745 1.00 96.06 166 SER A CA 1
ATOM 1257 C C . SER A 1 166 ? -2.169 7.550 27.881 1.00 96.06 166 SER A C 1
ATOM 1259 O O . SER A 1 166 ? -1.621 7.427 28.974 1.00 96.06 166 SER A O 1
ATOM 1261 N N . GLY A 1 167 ? -1.735 6.910 26.793 1.00 93.31 167 GLY A N 1
ATOM 1262 C CA . GLY A 1 167 ? -0.568 6.031 26.759 1.00 93.31 167 GLY A CA 1
ATOM 1263 C C . GLY A 1 167 ? -0.781 4.784 25.893 1.00 93.31 167 GLY A C 1
ATOM 1264 O O . GLY A 1 167 ? -1.862 4.599 25.333 1.00 93.31 167 GLY A O 1
ATOM 1265 N N . PRO A 1 168 ? 0.233 3.907 25.789 1.00 92.12 168 PRO A N 1
ATOM 1266 C CA . PRO A 1 168 ? 0.168 2.712 24.953 1.00 92.12 168 PRO A CA 1
ATOM 1267 C C . PRO A 1 168 ? -1.013 1.795 25.303 1.00 92.12 168 PRO A C 1
ATOM 1269 O O . PRO A 1 168 ? -1.277 1.513 26.473 1.00 92.12 168 PRO A O 1
ATOM 1272 N N . HIS A 1 169 ? -1.707 1.285 24.285 1.00 90.62 169 HIS A N 1
ATOM 1273 C CA . HIS A 1 169 ? -2.876 0.420 24.452 1.00 90.62 169 HIS A CA 1
ATOM 1274 C C . HIS A 1 169 ? -3.007 -0.569 23.290 1.00 90.62 169 HIS A C 1
ATOM 1276 O O . HIS A 1 169 ? -2.746 -0.227 22.140 1.00 90.62 169 HIS A O 1
ATOM 1282 N N . GLY A 1 170 ? -3.414 -1.809 23.578 1.00 86.25 170 GLY A N 1
ATOM 1283 C CA . GLY A 1 170 ? -3.712 -2.803 22.540 1.00 86.25 170 GLY A CA 1
ATOM 1284 C C . GLY A 1 170 ? -2.538 -3.163 21.618 1.00 86.25 170 GLY A C 1
ATOM 1285 O O . GLY A 1 170 ? -2.766 -3.596 20.497 1.00 86.25 170 GLY A O 1
ATOM 1286 N N . GLY A 1 171 ? -1.293 -2.951 22.063 1.00 86.00 171 GLY A N 1
ATOM 1287 C CA . GLY A 1 171 ? -0.087 -3.168 21.253 1.00 86.00 171 GLY A CA 1
ATOM 1288 C C . GLY A 1 171 ? 0.323 -1.987 20.362 1.00 86.00 171 GLY A C 1
ATOM 1289 O O . GLY A 1 171 ? 1.286 -2.106 19.607 1.00 86.00 171 GLY A O 1
ATOM 1290 N N . TYR A 1 172 ? -0.353 -0.841 20.474 1.00 88.56 172 TYR A N 1
ATOM 1291 C CA . TYR A 1 172 ? 0.014 0.404 19.797 1.00 88.56 172 TYR A CA 1
ATOM 1292 C C . TYR A 1 172 ? 0.672 1.381 20.771 1.00 88.56 172 TYR A C 1
ATOM 1294 O O . TYR A 1 172 ? 0.294 1.456 21.943 1.00 88.56 172 TYR A O 1
ATOM 1302 N N . ALA A 1 173 ? 1.670 2.120 20.284 1.00 90.12 173 ALA A N 1
ATOM 1303 C CA . ALA A 1 173 ? 2.411 3.086 21.093 1.00 90.12 173 ALA A CA 1
ATOM 1304 C C . ALA A 1 173 ? 1.632 4.396 21.285 1.00 90.12 173 ALA A C 1
ATOM 1306 O O . ALA A 1 173 ? 1.734 5.027 22.333 1.00 90.12 173 ALA A O 1
ATOM 1307 N N . ASP A 1 174 ? 0.864 4.789 20.270 1.00 92.50 174 ASP A N 1
ATOM 1308 C CA . ASP A 1 174 ? 0.167 6.068 20.171 1.00 92.50 174 ASP A CA 1
ATOM 1309 C C . ASP A 1 174 ? -0.960 6.004 19.123 1.00 92.50 174 ASP A C 1
ATOM 1311 O O . ASP A 1 174 ? -1.137 5.003 18.422 1.00 92.50 174 ASP A O 1
ATOM 1315 N N . VAL A 1 175 ? -1.721 7.095 19.000 1.00 94.06 175 VAL A N 1
ATOM 1316 C CA . VAL A 1 175 ? -2.795 7.228 18.000 1.00 94.06 175 VAL A CA 1
ATOM 1317 C C . VAL A 1 175 ? -2.246 7.118 16.574 1.00 94.06 175 VAL A C 1
ATOM 1319 O O . VAL A 1 175 ? -2.843 6.446 15.742 1.00 94.06 175 VAL A O 1
ATOM 1322 N N . THR A 1 176 ? -1.073 7.692 16.296 1.00 90.31 176 THR A N 1
ATOM 1323 C CA . THR A 1 176 ? -0.453 7.691 14.961 1.00 90.31 176 THR A CA 1
ATOM 1324 C C . THR A 1 176 ? -0.196 6.277 14.436 1.00 90.31 176 THR A C 1
ATOM 1326 O O . THR A 1 176 ? -0.519 5.952 13.291 1.00 90.31 176 THR A O 1
ATOM 1329 N N . SER A 1 177 ? 0.381 5.409 15.266 1.00 86.56 177 SER A N 1
ATOM 1330 C CA . SER A 1 177 ? 0.657 4.014 14.917 1.00 86.56 177 SER A CA 1
ATOM 1331 C C . SER A 1 177 ? -0.627 3.202 14.722 1.00 86.56 177 SER A C 1
ATOM 1333 O O . SER A 1 177 ? -0.676 2.338 13.839 1.00 86.56 177 SER A O 1
ATOM 1335 N N . PHE A 1 178 ? -1.684 3.511 15.476 1.00 91.44 178 PHE A N 1
ATOM 1336 C CA . PHE A 1 178 ? -3.001 2.898 15.314 1.00 91.44 178 PHE A CA 1
ATOM 1337 C C . PHE A 1 178 ? -3.731 3.362 14.044 1.00 91.44 178 PHE A C 1
ATOM 1339 O O . PHE A 1 178 ? -4.245 2.530 13.290 1.00 91.44 178 PHE A O 1
ATOM 1346 N N . ASP A 1 179 ? -3.718 4.660 13.745 1.00 89.19 179 ASP A N 1
ATOM 1347 C CA . ASP A 1 179 ? -4.303 5.221 12.524 1.00 89.19 179 ASP A CA 1
ATOM 1348 C C . ASP A 1 179 ? -3.607 4.665 11.279 1.00 89.19 179 ASP A C 1
ATOM 1350 O O . ASP A 1 179 ? -4.268 4.273 10.312 1.00 89.19 179 ASP A O 1
ATOM 1354 N N . HIS A 1 180 ? -2.277 4.518 11.324 1.00 84.50 180 HIS A N 1
ATOM 1355 C CA . HIS A 1 180 ? -1.530 3.860 10.255 1.00 84.50 180 HIS A CA 1
ATOM 1356 C C . HIS A 1 180 ? -1.988 2.409 10.045 1.00 84.50 180 HIS A C 1
ATOM 1358 O O . HIS A 1 180 ? -2.158 1.977 8.905 1.00 84.50 180 HIS A O 1
ATOM 1364 N N . ALA A 1 181 ? -2.217 1.650 11.121 1.00 84.44 181 ALA A N 1
ATOM 1365 C CA . ALA A 1 181 ? -2.703 0.273 11.031 1.00 84.44 181 ALA A CA 1
ATOM 1366 C C . ALA A 1 181 ? -4.126 0.196 10.457 1.00 84.44 181 ALA A C 1
ATOM 1368 O O . ALA A 1 181 ? -4.394 -0.632 9.582 1.00 84.44 181 ALA A O 1
ATOM 1369 N N . THR A 1 182 ? -5.010 1.094 10.895 1.00 88.88 182 THR A N 1
ATOM 1370 C CA . THR A 1 182 ? -6.390 1.202 10.406 1.00 88.88 182 THR A CA 1
ATOM 1371 C C . THR A 1 182 ? -6.422 1.547 8.915 1.00 88.88 182 THR A C 1
ATOM 1373 O O . THR A 1 182 ? -7.101 0.872 8.140 1.00 88.88 182 THR A O 1
ATOM 1376 N N . GLY A 1 183 ? -5.626 2.527 8.475 1.00 83.88 183 GLY A N 1
ATOM 1377 C CA . GLY A 1 183 ? -5.487 2.877 7.058 1.00 83.88 183 GLY A CA 1
ATOM 1378 C C . GLY A 1 183 ? -4.821 1.779 6.216 1.00 83.88 183 GLY A C 1
ATOM 1379 O O . GLY A 1 183 ? -5.168 1.581 5.049 1.00 83.88 183 GLY A O 1
ATOM 1380 N N . ALA A 1 184 ? -3.906 1.001 6.804 1.00 76.81 184 ALA A N 1
ATOM 1381 C CA . ALA A 1 184 ? -3.241 -0.120 6.138 1.00 76.81 184 ALA A CA 1
ATOM 1382 C C . ALA A 1 184 ? -4.144 -1.356 5.955 1.00 76.81 184 ALA A C 1
ATOM 1384 O O . ALA A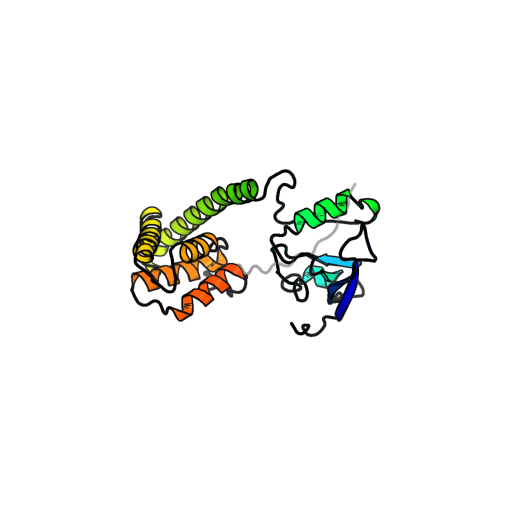 1 184 ? -3.822 -2.228 5.144 1.00 76.81 184 ALA A O 1
ATOM 1385 N N . ALA A 1 185 ? -5.309 -1.428 6.610 1.00 78.38 185 ALA A N 1
ATOM 1386 C CA . ALA A 1 185 ? -6.313 -2.484 6.420 1.00 78.38 185 ALA A CA 1
ATOM 1387 C C . ALA A 1 185 ? -7.090 -2.385 5.083 1.00 78.38 185 ALA A C 1
ATOM 1389 O O . ALA A 1 185 ? -8.255 -2.778 4.971 1.00 78.38 185 ALA A O 1
ATOM 1390 N N . ARG A 1 186 ? -6.433 -1.888 4.030 1.00 75.94 186 ARG A N 1
ATOM 1391 C CA . ARG A 1 186 ? -6.985 -1.687 2.680 1.00 75.94 186 ARG A CA 1
ATOM 1392 C C . ARG A 1 186 ? -7.128 -2.950 1.840 1.00 75.94 186 ARG A C 1
ATOM 1394 O O . ARG A 1 186 ? -7.899 -2.984 0.887 1.00 75.94 186 ARG A O 1
ATOM 1401 N N . TYR A 1 187 ? -6.421 -4.020 2.190 1.00 76.44 187 TYR A N 1
ATOM 1402 C CA . TYR A 1 187 ? -6.532 -5.283 1.467 1.00 76.44 187 TYR A CA 1
ATOM 1403 C C . TYR A 1 187 ? -7.627 -6.154 2.075 1.00 76.44 187 TYR A C 1
ATOM 1405 O O . TYR A 1 187 ? -7.521 -6.595 3.212 1.00 76.44 187 TYR A O 1
ATOM 1413 N N . ARG A 1 188 ? -8.649 -6.509 1.292 1.00 83.31 188 ARG A N 1
ATOM 1414 C CA . ARG A 1 188 ? -9.771 -7.334 1.782 1.00 83.31 188 ARG A CA 1
ATOM 1415 C C . ARG A 1 188 ? -9.343 -8.656 2.435 1.00 83.31 188 ARG A C 1
ATOM 1417 O O . ARG A 1 188 ? -9.979 -9.119 3.375 1.00 83.31 188 ARG A O 1
ATOM 1424 N N . ARG A 1 189 ? -8.231 -9.239 1.978 1.00 80.31 189 ARG A N 1
ATOM 1425 C CA . ARG A 1 189 ? -7.616 -10.449 2.556 1.00 80.31 189 ARG A CA 1
ATOM 1426 C C . ARG A 1 189 ? -7.127 -10.286 4.001 1.00 80.31 189 ARG A C 1
ATOM 1428 O O . ARG A 1 189 ? -7.031 -11.280 4.709 1.00 80.31 189 ARG A O 1
ATOM 1435 N N . SER A 1 190 ? -6.847 -9.068 4.463 1.00 80.56 190 SER A N 1
ATOM 1436 C CA . SER A 1 190 ? -6.414 -8.810 5.841 1.00 80.56 190 SER A CA 1
ATOM 1437 C C . SER A 1 190 ? -7.553 -8.420 6.786 1.00 80.56 190 SER A C 1
ATOM 1439 O O . SER A 1 190 ? -7.342 -8.360 7.996 1.00 80.56 190 SER A O 1
ATOM 1441 N N . TRP A 1 191 ? -8.771 -8.207 6.276 1.00 90.69 191 TRP A N 1
ATOM 1442 C CA . TRP A 1 191 ? -9.907 -7.716 7.065 1.00 90.69 191 TRP A CA 1
ATOM 1443 C C . TRP A 1 191 ? -10.261 -8.610 8.252 1.00 90.69 191 TRP A C 1
ATOM 1445 O O . TRP A 1 191 ? -10.508 -8.104 9.344 1.00 90.69 191 TRP A O 1
ATOM 1455 N N . ALA A 1 192 ? -10.229 -9.931 8.063 1.00 90.56 192 ALA A N 1
ATOM 1456 C CA . ALA A 1 192 ? -10.525 -10.893 9.122 1.00 90.56 192 ALA A CA 1
ATOM 1457 C C . ALA A 1 192 ? -9.455 -10.923 10.223 1.00 90.56 192 ALA A C 1
ATOM 1459 O O . ALA A 1 192 ? -9.778 -11.181 11.380 1.00 90.56 192 ALA A O 1
ATOM 1460 N N . ALA A 1 193 ? -8.185 -10.704 9.871 1.00 86.06 193 ALA A N 1
ATOM 1461 C CA . ALA A 1 193 ? -7.101 -10.621 10.848 1.00 86.06 193 ALA A CA 1
ATOM 1462 C C . ALA A 1 193 ? -7.207 -9.323 11.655 1.00 86.06 193 ALA A C 1
ATOM 1464 O O . ALA A 1 193 ? -7.141 -9.358 12.880 1.00 86.06 193 ALA A O 1
ATOM 1465 N N . PHE A 1 194 ? -7.473 -8.206 10.974 1.00 90.31 194 PHE A N 1
ATOM 1466 C CA . PHE A 1 194 ? -7.660 -6.917 11.627 1.00 90.31 194 PHE A CA 1
ATOM 1467 C C . PHE A 1 194 ? -8.872 -6.926 12.572 1.00 90.31 194 PHE A C 1
ATOM 1469 O O . PHE A 1 194 ? -8.732 -6.579 13.738 1.00 90.31 194 PHE A O 1
ATOM 1476 N N . ALA A 1 195 ? -10.029 -7.440 12.138 1.00 93.12 195 ALA A N 1
ATOM 1477 C CA . ALA A 1 195 ? -11.219 -7.546 12.990 1.00 93.12 195 ALA A CA 1
ATOM 1478 C C . ALA A 1 195 ? -10.992 -8.404 14.247 1.00 93.12 195 ALA A C 1
ATOM 1480 O O . ALA A 1 195 ? -11.445 -8.034 15.327 1.00 93.12 195 ALA A O 1
ATOM 1481 N N . ARG A 1 196 ? -10.249 -9.515 14.139 1.00 91.12 196 ARG A N 1
ATOM 1482 C CA . ARG A 1 196 ? -9.873 -10.332 15.307 1.00 91.12 196 ARG A CA 1
ATOM 1483 C C . ARG A 1 196 ? -8.972 -9.581 16.278 1.00 91.12 196 ARG A C 1
ATOM 1485 O O . ARG A 1 196 ? -9.166 -9.703 17.481 1.00 91.12 196 ARG A O 1
ATOM 1492 N N . HIS A 1 197 ? -8.024 -8.804 15.764 1.00 89.88 197 HIS A N 1
ATOM 1493 C CA . HIS A 1 197 ? -7.137 -8.009 16.604 1.00 89.88 197 HIS A CA 1
ATOM 1494 C C . HIS A 1 197 ? -7.902 -6.906 17.352 1.00 89.88 197 HIS A C 1
ATOM 1496 O O . HIS A 1 197 ? -7.773 -6.783 18.563 1.00 89.88 197 HIS A O 1
ATOM 1502 N N . ILE A 1 198 ? -8.794 -6.175 16.677 1.00 93.81 198 ILE A N 1
ATOM 1503 C CA . ILE A 1 198 ? -9.653 -5.184 17.349 1.00 93.81 198 ILE A CA 1
ATOM 1504 C C . ILE A 1 198 ? -10.541 -5.853 18.411 1.00 93.81 198 ILE A C 1
ATOM 1506 O O . ILE A 1 198 ? -10.685 -5.334 19.517 1.00 93.81 198 ILE A O 1
ATOM 1510 N N . ALA A 1 199 ? -11.084 -7.040 18.121 1.00 93.69 199 ALA A N 1
ATOM 1511 C CA . ALA A 1 199 ? -11.863 -7.806 19.091 1.00 93.69 199 ALA A CA 1
ATOM 1512 C C . ALA A 1 199 ? -11.035 -8.248 20.312 1.00 93.69 199 ALA A C 1
ATOM 1514 O O . ALA A 1 199 ? -11.542 -8.196 21.434 1.00 93.69 199 ALA A O 1
ATOM 1515 N N . SER A 1 200 ? -9.765 -8.634 20.134 1.00 91.25 200 SER A N 1
ATOM 1516 C CA . SER A 1 200 ? -8.899 -9.009 21.260 1.00 91.25 200 SER A CA 1
ATOM 1517 C C . SER A 1 200 ? -8.523 -7.806 22.127 1.00 91.25 200 SER A C 1
ATOM 1519 O O . SER A 1 200 ? -8.521 -7.931 23.353 1.00 91.25 200 SER A O 1
ATOM 1521 N N . ILE A 1 201 ? -8.306 -6.628 21.526 1.00 91.69 201 ILE A N 1
ATOM 1522 C CA . ILE A 1 201 ? -8.097 -5.369 22.262 1.00 91.69 201 ILE A CA 1
ATOM 1523 C C . ILE A 1 201 ? -9.345 -5.020 23.078 1.00 91.69 201 ILE A C 1
ATOM 1525 O O . ILE A 1 201 ? -9.241 -4.753 24.275 1.00 91.69 201 ILE A O 1
ATOM 1529 N N . LYS A 1 202 ? -10.536 -5.085 22.465 1.00 91.69 202 LYS A N 1
ATOM 1530 C CA . LYS A 1 202 ? -11.818 -4.860 23.155 1.00 91.69 202 LYS A CA 1
ATOM 1531 C C . LYS A 1 202 ? -11.995 -5.795 24.354 1.00 91.69 202 LYS A C 1
ATOM 1533 O O . LYS A 1 202 ? -12.447 -5.364 25.411 1.00 91.69 202 LYS A O 1
ATOM 1538 N N . ALA A 1 203 ? -11.630 -7.065 24.195 1.00 90.44 203 ALA A N 1
ATOM 1539 C CA . ALA A 1 203 ? -11.711 -8.070 25.250 1.00 90.44 203 ALA A CA 1
ATOM 1540 C C . ALA A 1 203 ? -10.575 -7.977 26.289 1.00 90.44 203 ALA A C 1
ATOM 1542 O O . ALA A 1 203 ? -10.554 -8.778 27.219 1.00 90.44 203 ALA A O 1
ATOM 1543 N N . SER A 1 204 ? -9.629 -7.038 26.150 1.00 86.31 204 SER A N 1
ATOM 1544 C CA . SER A 1 204 ? -8.411 -6.949 26.974 1.00 86.31 204 SER A CA 1
ATOM 1545 C C . SER A 1 204 ? -7.582 -8.245 26.981 1.00 86.31 204 SER A C 1
ATOM 1547 O O . SER A 1 204 ? -6.943 -8.580 27.974 1.00 86.31 204 SER A O 1
ATOM 1549 N N . THR A 1 205 ? -7.602 -8.984 25.869 1.00 82.25 205 THR A N 1
ATOM 1550 C CA . THR A 1 205 ? -6.865 -10.249 25.667 1.00 82.25 205 THR A CA 1
ATOM 1551 C C . THR A 1 205 ? -5.759 -10.128 24.620 1.00 82.25 205 THR A C 1
ATOM 1553 O O . THR A 1 205 ? -5.085 -11.109 24.323 1.00 82.25 205 THR A O 1
ATOM 1556 N N . SER A 1 206 ? -5.573 -8.941 24.035 1.00 75.12 206 SER A N 1
ATOM 1557 C CA . SER A 1 206 ? -4.533 -8.689 23.036 1.00 75.12 206 SER A CA 1
ATOM 1558 C C . SER A 1 206 ? -3.135 -8.894 23.621 1.00 75.12 206 SER A C 1
ATOM 1560 O O . SER A 1 206 ? -2.800 -8.250 24.616 1.00 75.12 206 SER A O 1
ATOM 1562 N N . ASP A 1 207 ? -2.305 -9.701 22.960 1.00 71.69 207 ASP A N 1
ATOM 1563 C CA . ASP A 1 207 ? -0.866 -9.743 23.218 1.00 71.69 207 ASP A CA 1
ATOM 1564 C C . ASP A 1 207 ? -0.187 -8.547 22.515 1.00 71.69 207 ASP A C 1
ATOM 1566 O O . ASP A 1 207 ? -0.260 -8.435 21.284 1.00 71.69 207 ASP A O 1
ATOM 1570 N N . PRO A 1 208 ? 0.481 -7.636 23.249 1.00 65.31 208 PRO A N 1
ATOM 1571 C CA . PRO A 1 208 ? 1.224 -6.526 22.654 1.00 65.31 208 PRO A CA 1
ATOM 1572 C C . PRO A 1 208 ? 2.284 -6.962 21.628 1.00 65.31 208 PRO A C 1
ATOM 1574 O O . PRO A 1 208 ? 2.612 -6.183 20.733 1.00 65.31 208 PRO A O 1
ATOM 1577 N N . ALA A 1 209 ? 2.799 -8.194 21.718 1.00 65.06 209 ALA A N 1
ATOM 1578 C CA . ALA A 1 209 ? 3.753 -8.747 20.759 1.00 65.06 209 ALA A CA 1
ATOM 1579 C C . ALA A 1 209 ? 3.122 -9.098 19.395 1.00 65.06 209 ALA A C 1
ATOM 1581 O O . ALA A 1 209 ? 3.840 -9.198 18.397 1.00 65.06 209 ALA A O 1
ATOM 1582 N N . GLU A 1 210 ? 1.793 -9.240 19.308 1.00 63.84 210 GLU A N 1
ATOM 1583 C CA . GLU A 1 210 ? 1.090 -9.570 18.059 1.00 63.84 210 GLU A CA 1
ATOM 1584 C C . GLU A 1 210 ? 0.816 -8.346 17.171 1.00 63.84 210 GLU A C 1
ATOM 1586 O O . GLU A 1 210 ? 0.734 -8.482 15.946 1.00 63.84 210 GLU A O 1
ATOM 1591 N N . ALA A 1 211 ? 0.713 -7.140 17.741 1.00 62.91 211 ALA A N 1
ATOM 1592 C CA . ALA A 1 211 ? 0.381 -5.928 16.984 1.00 62.91 211 ALA A CA 1
ATOM 1593 C C . ALA A 1 211 ? 1.389 -5.616 15.852 1.00 62.91 211 ALA A C 1
ATOM 1595 O O . ALA A 1 211 ? 0.953 -5.386 14.718 1.00 62.91 211 ALA A O 1
ATOM 1596 N N . PRO A 1 212 ? 2.722 -5.710 16.054 1.00 62.19 212 PRO A N 1
ATOM 1597 C CA . PRO A 1 212 ? 3.690 -5.556 14.966 1.00 62.19 212 PRO A CA 1
ATOM 1598 C C . PRO A 1 212 ? 3.528 -6.597 13.848 1.00 62.19 212 PRO A C 1
ATOM 1600 O O . PRO A 1 212 ? 3.723 -6.275 12.674 1.00 62.19 212 PRO A O 1
ATOM 1603 N N . ALA A 1 213 ? 3.144 -7.834 14.182 1.00 59.88 213 ALA A N 1
ATOM 1604 C CA . ALA A 1 213 ? 2.928 -8.904 13.209 1.00 59.88 213 ALA A CA 1
ATOM 1605 C C . ALA A 1 213 ? 1.647 -8.678 12.391 1.00 59.88 213 ALA A C 1
ATOM 1607 O O . ALA A 1 213 ? 1.670 -8.837 11.169 1.00 59.88 213 ALA A O 1
ATOM 1608 N N . VAL A 1 214 ? 0.562 -8.221 13.026 1.00 62.00 214 VAL A N 1
ATOM 1609 C CA . VAL A 1 214 ? -0.678 -7.814 12.343 1.00 62.00 214 VAL A CA 1
ATOM 1610 C C . VAL A 1 214 ? -0.408 -6.627 11.414 1.00 62.00 214 VAL A C 1
ATOM 1612 O O . VAL A 1 214 ? -0.752 -6.691 10.235 1.00 62.00 214 VAL A O 1
ATOM 1615 N N . VAL A 1 215 ? 0.296 -5.591 11.881 1.00 61.41 215 VAL A N 1
ATOM 1616 C CA . VAL A 1 215 ? 0.696 -4.426 11.065 1.00 61.41 215 VAL A CA 1
ATOM 1617 C C . VAL A 1 215 ? 1.610 -4.829 9.901 1.00 61.41 215 VAL A C 1
ATOM 1619 O O . VAL A 1 215 ? 1.434 -4.361 8.772 1.00 61.41 215 VAL A O 1
ATOM 1622 N N . SER A 1 216 ? 2.549 -5.752 10.123 1.00 58.12 216 SER A N 1
ATOM 1623 C CA . SER A 1 216 ? 3.397 -6.298 9.057 1.00 58.12 216 SER A CA 1
ATOM 1624 C C . SER A 1 216 ? 2.584 -7.089 8.023 1.00 58.12 216 SER A C 1
ATOM 1626 O O . SER A 1 216 ? 2.787 -6.926 6.819 1.00 58.12 216 SER A O 1
ATOM 1628 N N . ALA A 1 217 ? 1.617 -7.896 8.467 1.00 56.97 217 ALA A N 1
ATOM 1629 C CA . ALA A 1 217 ? 0.755 -8.704 7.607 1.00 56.97 217 ALA A CA 1
ATOM 1630 C C . ALA A 1 217 ? -0.256 -7.864 6.798 1.00 56.97 217 ALA A C 1
ATOM 1632 O O . ALA A 1 217 ? -0.610 -8.234 5.670 1.00 56.97 217 ALA A O 1
ATOM 1633 N N . LEU A 1 218 ? -0.670 -6.709 7.336 1.00 56.97 218 LEU A N 1
ATOM 1634 C CA . LEU A 1 218 ? -1.460 -5.690 6.635 1.00 56.97 218 LEU A CA 1
ATOM 1635 C C . LEU A 1 218 ? -0.665 -5.060 5.478 1.00 56.97 218 LEU A C 1
ATOM 1637 O O . LEU A 1 218 ? -1.229 -4.798 4.417 1.00 56.97 218 LEU A O 1
ATOM 1641 N N . ARG A 1 219 ? 0.655 -4.895 5.636 1.00 53.53 219 ARG A N 1
ATOM 1642 C CA . ARG A 1 219 ? 1.539 -4.319 4.609 1.00 53.53 219 ARG A CA 1
ATOM 1643 C C . ARG A 1 219 ? 1.904 -5.281 3.474 1.00 53.53 219 ARG A C 1
ATOM 1645 O O . ARG A 1 219 ? 2.076 -4.820 2.349 1.00 53.53 219 ARG A O 1
ATOM 1652 N N . ARG A 1 220 ? 2.055 -6.585 3.745 1.00 50.91 220 ARG A N 1
ATOM 1653 C CA . ARG A 1 220 ? 2.884 -7.465 2.893 1.00 50.91 220 ARG A CA 1
ATOM 1654 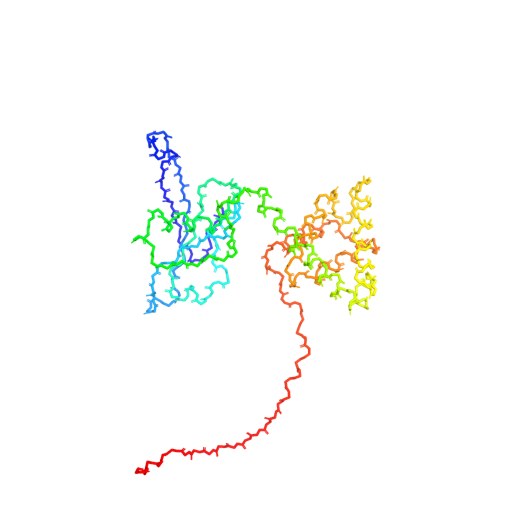C C . ARG A 1 220 ? 2.220 -8.475 1.963 1.00 50.91 220 ARG A C 1
ATOM 1656 O O . ARG A 1 220 ? 2.944 -9.221 1.334 1.00 50.91 220 ARG A O 1
ATOM 1663 N N . GLY A 1 221 ? 0.902 -8.556 1.813 1.00 42.94 221 GLY A N 1
ATOM 1664 C CA . GLY A 1 221 ? 0.382 -9.565 0.861 1.00 42.94 221 GLY A CA 1
ATOM 1665 C C . GLY A 1 221 ? 0.411 -11.032 1.358 1.00 42.94 221 GLY A C 1
ATOM 1666 O O . GLY A 1 221 ? -0.305 -11.848 0.788 1.00 42.94 221 GLY A O 1
ATOM 1667 N N . ASP A 1 222 ? 1.065 -11.344 2.490 1.00 41.03 222 ASP A N 1
ATOM 1668 C CA . ASP A 1 222 ? 1.456 -12.730 2.848 1.00 41.03 222 ASP A CA 1
ATOM 1669 C C . ASP A 1 222 ? 0.557 -13.543 3.821 1.00 41.03 222 ASP A C 1
ATOM 1671 O O . ASP A 1 222 ? 0.888 -14.665 4.178 1.00 41.03 222 ASP A O 1
ATOM 1675 N N . ILE A 1 223 ? -0.597 -13.049 4.275 1.00 39.72 223 ILE A N 1
ATOM 1676 C CA . ILE A 1 223 ? -1.633 -13.895 4.912 1.00 39.72 223 ILE A CA 1
ATOM 1677 C C . ILE A 1 223 ? -2.190 -14.894 3.882 1.00 39.72 223 ILE A C 1
ATOM 1679 O O . ILE A 1 223 ? -2.793 -14.463 2.891 1.00 39.72 223 ILE A O 1
ATOM 1683 N N . GLU A 1 224 ? -2.014 -16.194 4.149 1.00 34.09 224 GLU A N 1
ATOM 1684 C CA . GLU A 1 224 ? -2.688 -17.296 3.451 1.00 34.09 224 GLU A CA 1
ATOM 1685 C C . GLU A 1 224 ? -4.216 -17.084 3.406 1.00 34.09 224 GLU A C 1
ATOM 1687 O O . GLU A 1 224 ? -4.796 -16.546 4.356 1.00 34.09 224 GLU A O 1
ATOM 1692 N N . PRO A 1 225 ? -4.912 -17.517 2.338 1.00 30.34 225 PRO A N 1
ATOM 1693 C CA . PRO A 1 225 ? -6.366 -17.430 2.265 1.00 30.34 225 PRO A CA 1
ATOM 1694 C C . PRO A 1 225 ? -6.997 -18.174 3.449 1.00 30.34 225 PRO A C 1
ATOM 1696 O O . PRO A 1 225 ? -6.958 -19.400 3.523 1.00 30.34 225 PRO A O 1
ATOM 1699 N N . THR A 1 226 ? -7.596 -17.442 4.387 1.00 33.28 226 THR A N 1
ATOM 1700 C CA . THR A 1 226 ? -8.323 -18.069 5.494 1.00 33.28 226 THR A CA 1
ATOM 1701 C C . THR A 1 226 ? -9.670 -18.590 4.990 1.00 33.28 226 THR A C 1
ATOM 1703 O O . THR A 1 226 ? -10.578 -17.821 4.686 1.00 33.28 226 THR A O 1
ATOM 1706 N N . SER A 1 227 ? -9.741 -19.923 4.931 1.00 27.64 227 SER A N 1
ATOM 1707 C CA . SER A 1 227 ? -10.898 -20.817 4.778 1.00 27.64 227 SER A CA 1
ATOM 1708 C C . SER A 1 227 ? -11.642 -20.832 3.427 1.00 27.64 227 SER A C 1
ATOM 1710 O O . SER A 1 227 ? -12.119 -19.796 2.959 1.00 27.64 227 SER A O 1
ATOM 1712 N N . PRO A 1 228 ? -11.846 -22.020 2.815 1.00 30.12 228 PRO A N 1
ATOM 1713 C CA . PRO A 1 228 ? -12.754 -22.166 1.685 1.00 30.12 228 PRO A CA 1
ATOM 1714 C C . PRO A 1 228 ? -14.191 -21.916 2.159 1.00 30.12 228 PRO A C 1
ATOM 1716 O O . PRO A 1 228 ? -14.706 -22.613 3.033 1.00 30.12 228 PRO A O 1
ATOM 1719 N N . GLY A 1 229 ? -14.853 -20.914 1.577 1.00 27.77 229 GLY A N 1
ATOM 1720 C CA . GLY A 1 229 ? -16.310 -20.824 1.647 1.00 27.77 229 GLY A CA 1
ATOM 1721 C C . GLY A 1 229 ? -16.944 -22.103 1.077 1.00 27.77 229 GLY A C 1
ATOM 1722 O O . GLY A 1 229 ? -16.315 -22.773 0.252 1.00 27.77 229 GLY A O 1
ATOM 1723 N N . PRO A 1 230 ? -18.161 -22.475 1.509 1.00 27.12 230 PRO A N 1
ATOM 1724 C CA . PRO A 1 230 ? -18.760 -23.757 1.159 1.00 27.12 230 PRO A CA 1
ATOM 1725 C C . PRO A 1 230 ? -18.854 -23.915 -0.363 1.00 27.12 230 PRO A C 1
ATOM 1727 O O . PRO A 1 230 ? -19.520 -23.142 -1.051 1.00 27.12 230 PRO A O 1
ATOM 1730 N N . SER A 1 231 ? -18.165 -24.926 -0.894 1.00 31.81 231 SER A N 1
ATOM 1731 C CA . SER A 1 231 ? -18.199 -25.291 -2.305 1.00 31.81 231 SER A CA 1
ATOM 1732 C C . SER A 1 231 ? -19.496 -26.033 -2.614 1.00 31.81 231 SER A C 1
ATOM 1734 O O . SER A 1 231 ? -19.538 -27.261 -2.615 1.00 31.81 231 SER A O 1
ATOM 1736 N N . THR A 1 232 ? -20.567 -25.314 -2.921 1.00 29.70 232 THR A N 1
ATOM 1737 C CA . THR A 1 232 ? -21.734 -25.915 -3.574 1.00 29.70 232 THR A CA 1
ATOM 1738 C C . THR A 1 232 ? -21.590 -25.782 -5.085 1.00 29.70 232 THR A C 1
ATOM 1740 O O . THR A 1 232 ? -22.287 -25.017 -5.745 1.00 29.70 232 THR A O 1
ATOM 1743 N N . ARG A 1 233 ? -20.664 -26.552 -5.670 1.00 29.52 233 ARG A N 1
ATOM 1744 C CA . ARG A 1 233 ? -20.732 -26.855 -7.103 1.00 29.52 233 ARG A CA 1
ATOM 1745 C C . ARG A 1 233 ? -21.415 -28.211 -7.241 1.00 29.52 233 ARG A C 1
ATOM 1747 O O . ARG A 1 233 ? -20.786 -29.249 -7.084 1.00 29.52 233 ARG A O 1
ATOM 1754 N N . SER A 1 234 ? -22.726 -28.169 -7.467 1.00 29.14 234 SER A N 1
ATOM 1755 C CA . SER A 1 234 ? -23.544 -29.330 -7.817 1.00 29.14 234 SER A CA 1
ATOM 1756 C C . SER A 1 234 ? -22.934 -30.040 -9.028 1.00 29.14 234 SER A C 1
ATOM 1758 O O . SER A 1 234 ? -22.905 -29.483 -10.126 1.00 29.14 234 SER A O 1
ATOM 1760 N N . SER A 1 235 ? -22.434 -31.261 -8.838 1.00 29.80 235 SER A N 1
ATOM 1761 C CA . SER A 1 235 ? -22.029 -32.150 -9.923 1.00 29.80 235 SER A CA 1
ATOM 1762 C C . SER A 1 235 ? -23.278 -32.716 -10.595 1.00 29.80 235 SER A C 1
ATOM 1764 O O . SER A 1 235 ? -23.819 -33.731 -10.164 1.00 29.80 235 SER A O 1
ATOM 1766 N N . ALA A 1 236 ? -23.739 -32.065 -11.660 1.00 30.33 236 ALA A N 1
ATOM 1767 C CA . ALA A 1 236 ? -24.638 -32.702 -12.610 1.00 30.33 236 ALA A CA 1
ATOM 1768 C C . ALA A 1 236 ? -23.800 -33.621 -13.512 1.00 30.33 236 ALA A C 1
ATOM 1770 O O . ALA A 1 236 ? -23.147 -33.178 -14.456 1.00 30.33 236 ALA A O 1
ATOM 1771 N N . SER A 1 237 ? -23.783 -34.908 -13.176 1.00 31.88 237 SER A N 1
ATOM 1772 C CA . SER A 1 237 ? -23.337 -35.983 -14.054 1.00 31.88 237 SER A CA 1
ATOM 1773 C C . SER A 1 237 ? -24.317 -36.120 -15.222 1.00 31.88 237 SER A C 1
ATOM 1775 O O . SER A 1 237 ? -25.455 -36.542 -15.029 1.00 31.88 237 SER A O 1
ATOM 1777 N N . GLY A 1 238 ? -23.878 -35.773 -16.428 1.00 27.72 238 GLY A N 1
ATOM 1778 C CA . GLY A 1 238 ? -24.610 -36.009 -17.669 1.00 27.72 238 GLY A CA 1
ATOM 1779 C C . GLY A 1 238 ? -23.662 -36.543 -18.732 1.00 27.72 238 GLY A C 1
ATOM 1780 O O . GLY A 1 238 ? -23.001 -35.784 -19.432 1.00 27.72 238 GLY A O 1
ATOM 1781 N N . THR A 1 239 ? -23.558 -37.864 -18.807 1.00 33.00 239 THR A N 1
ATOM 1782 C CA . THR A 1 239 ? -22.942 -38.620 -19.896 1.00 33.00 239 THR A CA 1
ATOM 1783 C C . THR A 1 239 ? -23.724 -38.406 -21.196 1.00 33.00 239 THR A C 1
ATOM 1785 O O . THR A 1 239 ? -24.933 -38.605 -21.234 1.00 33.00 239 THR A O 1
ATOM 1788 N N . GLY A 1 240 ? -23.040 -38.033 -22.281 1.00 27.81 240 GLY A N 1
ATOM 1789 C CA . GLY A 1 240 ? -23.675 -37.879 -23.592 1.00 27.81 240 GLY A CA 1
ATOM 1790 C C . GLY A 1 240 ? -22.699 -37.454 -24.683 1.00 27.81 240 GLY A C 1
ATOM 1791 O O . GLY A 1 240 ? -22.642 -36.292 -25.064 1.00 27.81 240 GLY A O 1
ATOM 1792 N N . ARG A 1 241 ? -21.903 -38.406 -25.175 1.00 27.89 241 ARG A N 1
ATOM 1793 C CA . ARG A 1 241 ? -21.085 -38.272 -26.386 1.00 27.89 241 ARG A CA 1
ATOM 1794 C C . ARG A 1 241 ? -22.008 -38.267 -27.612 1.00 27.89 241 ARG A C 1
ATOM 1796 O O . ARG A 1 241 ? -22.732 -39.235 -27.809 1.00 27.89 241 ARG A O 1
ATOM 1803 N N . ALA A 1 242 ? -21.892 -37.261 -28.476 1.00 30.94 242 ALA A N 1
ATOM 1804 C CA . ALA A 1 242 ? -22.302 -37.361 -29.875 1.00 30.94 242 ALA A CA 1
ATOM 1805 C C . ALA A 1 242 ? -21.345 -36.543 -30.753 1.00 30.94 242 ALA A C 1
ATOM 1807 O O . ALA A 1 242 ? -21.252 -35.323 -30.662 1.00 30.94 242 ALA A O 1
ATOM 1808 N N . THR A 1 243 ? -20.579 -37.268 -31.558 1.00 35.53 243 THR A N 1
ATOM 1809 C CA . THR A 1 243 ? -19.726 -36.792 -32.647 1.00 35.53 243 THR A CA 1
ATOM 1810 C C . THR A 1 243 ? -20.577 -36.442 -33.865 1.00 35.53 243 THR A C 1
ATOM 1812 O O . THR A 1 243 ? -21.300 -37.317 -34.334 1.00 35.53 243 THR A O 1
ATOM 1815 N N . SER A 1 244 ? -20.425 -35.243 -34.434 1.00 30.33 244 SER A N 1
ATOM 1816 C CA . SER A 1 244 ? -20.771 -34.991 -35.842 1.00 30.33 244 SER A CA 1
ATOM 1817 C C . SER A 1 244 ? -20.194 -33.671 -36.370 1.00 30.33 244 SER A C 1
ATOM 1819 O O . SER A 1 244 ? -20.565 -32.591 -35.917 1.00 30.33 244 SER A O 1
ATOM 1821 N N . THR A 1 245 ? -19.363 -33.781 -37.400 1.00 30.50 245 THR A N 1
ATOM 1822 C CA . THR A 1 245 ? -19.148 -32.799 -38.479 1.00 30.50 245 THR A CA 1
ATOM 1823 C C . THR A 1 245 ? -18.956 -33.614 -39.765 1.00 30.50 245 THR A C 1
ATOM 1825 O O . THR A 1 245 ? -18.540 -34.770 -39.652 1.00 30.50 245 THR A O 1
ATOM 1828 N N . PRO A 1 246 ? -19.121 -33.066 -40.984 1.00 39.47 246 PRO A N 1
ATOM 1829 C CA . PRO A 1 246 ? -19.783 -31.828 -41.413 1.00 39.47 246 PRO A CA 1
ATOM 1830 C C . PRO A 1 246 ? -20.833 -32.089 -42.529 1.00 39.47 246 PRO A C 1
ATOM 1832 O O . PRO A 1 246 ? -20.862 -33.154 -43.142 1.00 39.47 246 PRO A O 1
ATOM 1835 N N . THR A 1 247 ? -21.669 -31.107 -42.877 1.00 30.27 247 THR A N 1
ATOM 1836 C CA . THR A 1 247 ? -22.332 -31.100 -44.197 1.00 30.27 247 THR A CA 1
ATOM 1837 C C . THR A 1 247 ? -22.369 -29.683 -44.748 1.00 30.27 247 THR A C 1
ATOM 1839 O O . THR A 1 247 ? -23.060 -28.809 -44.236 1.00 30.27 247 THR A O 1
ATOM 1842 N N . THR A 1 248 ? -21.564 -29.478 -45.784 1.00 36.41 248 THR A N 1
ATOM 1843 C CA . THR A 1 248 ? -21.620 -28.353 -46.712 1.00 36.41 248 THR A CA 1
ATOM 1844 C C . THR A 1 248 ? -22.697 -28.661 -47.745 1.00 36.41 248 THR A C 1
ATOM 1846 O O . THR A 1 248 ? -22.637 -29.715 -48.379 1.00 36.41 248 THR A O 1
ATOM 1849 N N . THR A 1 249 ? -23.658 -27.766 -47.968 1.00 40.09 249 THR A N 1
ATOM 1850 C CA . THR A 1 249 ? -24.433 -27.762 -49.216 1.00 40.09 249 THR A CA 1
ATOM 1851 C C . THR A 1 249 ? -24.860 -26.336 -49.568 1.00 40.09 249 THR A C 1
ATOM 1853 O O . THR A 1 249 ? -25.567 -25.706 -48.788 1.00 40.09 249 THR A O 1
ATOM 1856 N N . THR A 1 250 ? -24.370 -25.923 -50.746 1.00 42.81 250 THR A N 1
ATOM 1857 C CA . THR A 1 250 ? -24.804 -24.873 -51.697 1.00 42.81 250 THR A CA 1
ATOM 1858 C C . THR A 1 250 ? -25.000 -23.446 -51.222 1.00 42.81 250 THR A C 1
ATOM 1860 O O . THR A 1 250 ? -26.011 -23.176 -50.543 1.00 42.81 250 THR A O 1
#

pLDDT: mean 75.48, std 20.75, range [27.12, 98.56]

Radius of gyration: 24.98 Å; chains: 1; bounding box: 59×56×79 Å

Organism: NCBI:txid1586287